Protein 4EUK (pdb70)

Nearest PDB structures (foldseek):
  4euk-assembly1_A  TM=1.007E+00  e=2.382E-28  Arabidopsis thaliana
  7qzo-assembly1_A  TM=8.968E-01  e=4.786E-10  Pseudomonas aeruginosa
  4jav-assembly1_D  TM=8.942E-01  e=1.569E-09  Thermotoga maritima MSB8
  3gt7-assembly1_A  TM=8.640E-01  e=5.493E-09  Syntrophus aciditrophicus SB
  1ys6-assembly1_B  TM=8.798E-01  e=1.578E-08  Mycobacterium tuberculosis

Secondary structure (DSSP, 8-state):
-PPPEEEE-S-HHHHHHHHHHHHHTT---EEESSHHHHHHHHHHS--SEEEEESS-SSS-HHHHHHHHHHHHHHSS-HHHHHTT------PPPEEEEE-SSGGG-HHHHHHTT-SEEEESSP-HHHHHHHHHHH--/--HHHHHHHHHHHHHHHHHTTSS-HHHHHHHHH-STTSTTHHHHHHHHHHHHHHHHHHHHHHHHHSSS--HHHHHHHHHHHHHHHHHHT-HHHHHHHHHHHHHHHTT-HHHHHHHHHHHHHHHHHHHHHHHHHHHHHHHHHHTT--PPP---

Solvent-accessible surface area: 14618 Å² total; per-residue (Å²): 156,89,42,77,3,0,1,0,4,41,7,105,0,15,15,46,5,6,98,17,0,0,136,87,44,64,37,97,24,76,60,2,42,21,0,38,79,0,1,80,21,17,63,92,49,98,20,65,0,0,0,0,3,2,44,18,82,122,16,39,0,22,123,0,0,89,17,0,32,38,66,59,147,86,60,60,18,84,44,0,97,158,66,66,11,131,48,139,159,97,146,16,30,0,0,0,4,8,17,134,40,184,66,8,45,28,123,73,0,107,80,22,17,5,39,28,80,8,49,42,29,16,23,12,89,65,0,98,88,12,14,114,127,67,24,219,211,80,67,90,94,68,32,101,68,8,83,92,46,21,90,36,1,55,158,92,15,4,2,30,79,9,0,57,28,0,24,48,4,52,59,104,97,44,104,76,1,5,31,91,0,0,81,48,0,17,129,20,0,50,122,0,3,98,44,0,26,118,22,5,111,100,179,117,30,88,19,83,42,0,39,72,37,0,45,38,0,24,21,0,0,17,8,0,0,0,59,86,2,58,72,6,0,72,72,0,55,49,62,6,143,111,112,53,54,86,10,0,83,123,9,12,112,83,0,66,105,27,0,117,41,2,44,78,72,0,73,41,2,30,139,52,24,114,86,4,79,96,68,72,22,128,53,66,82,50,105,100

B-factor: mean 40.89, std 16.77, range [17.42, 123.02]

CATH classification: 3.40.50.2300

Radius of gyration: 20.82 Å; Cα contacts (8 Å, |Δi|>4): 414; chains: 2; bounding box: 56×57×34 Å

GO terms:
  GO:0004673 protein histidine kinase activity (F, IDA)
  GO:0005737 cytoplasm (C, IDA)
  GO:0005886 plasma membrane (C, IDA)
  GO:0009788 negative regulation of abscisic acid-activated signaling pathway (P, IMP)
  GO:0010105 negative regulation of ethylene-activated signaling pathway (P, IMP)
  GO:0048364 root development (P, IMP)
  GO:0071732 cellular response to nitric oxide (P, IMP)
  GO:0090333 regulation of stomatal closure (P, IMP)
  GO:0070301 cellular response to hydrogen peroxide (P, IMP)
  GO:0071219 cellular response to molecule of bacterial origin (P, IMP)
  GO:0009736 cytokinin-activated signaling pathway (P, 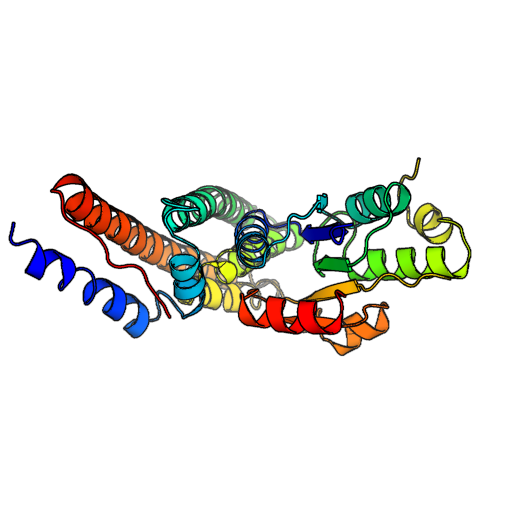TAS)
  GO:0000325 plant-type vacuole (C, HDA)

InterPro domains:
  IPR001789 Signal transduction response regulator, receiver domain [PF00072] (780-847)
  IPR001789 Signal transduction response regulator, receiver domain [PS50110] (779-921)
  IPR001789 Signal transduction response regulator, receiver domain [SM00448] (778-917)
  IPR003594 Histidine kinase/HSP90-like ATPase domain [PF02518] (477-612)
  IPR003594 Histidine kinase/HSP90-like ATPase domain [SM00387] (477-614)
  IPR003661 Signal transduction histidine kinase, dimerisation/phosphoacceptor domain [PF00512] (368-431)
  IPR003661 Signal transduction histidine kinase, dimerisation/phosphoacceptor domain [SM00388] (366-431)
  IPR003661 Signal transduction histidine kinase, dimerisation/phosphoacceptor domain [cd00082] (368-427)
  IPR004358 Signal transduction histidine kinase-related protein, C-terminal [PR00344] (539-553)
  IPR004358 Signal transduction histidine kinase-related protein, C-terminal [PR00344] (574-592)
  IPR004358 Signal transduction histidine kinase-related protein, C-terminal [PR00344] (598-611)
  IPR005467 Histidine kinase domain [PS50109] (373-614)
  IPR011006 CheY-like superfamily [SSF52172] (776-921)
  IPR035965 PAS domain superfamily [SSF55785] (209-320)
  IPR036097 Signal transduction histidine kinase, dimerisation/phosphoacceptor domain superfamily [SSF47384] (361-431)
  IPR036890 Histidine kinase/HSP90-like ATPase superfamily [G3DSA:3.30.565.10] (432-617)
  IPR036890 Histidine kinase/HSP90-like ATPase superfamily [SSF55874] (420-612)

Structure (mmCIF, N/CA/C/O backbone):
data_4EUK
#
_entry.id   4EUK
#
_cell.length_a   106.800
_cell.length_b   106.800
_cell.length_c   106.800
_cell.angle_alpha   90.00
_cell.angle_beta   90.00
_cell.angle_gamma   90.00
#
_symmetry.space_group_name_H-M   'P 21 3'
#
loop_
_entity.id
_entity.type
_entity.pdbx_description
1 polymer 'Histidine kinase 5'
2 polymer 'Histidine-containing phosphotransfer protein 1'
3 non-polymer 'MAGNESIUM ION'
4 non-polymer 1,2-ETHANEDIOL
5 water water
#
loop_
_atom_site.group_PDB
_atom_site.id
_atom_site.type_symbol
_atom_site.label_atom_id
_atom_site.label_alt_id
_atom_site.label_comp_id
_atom_site.label_asym_id
_atom_site.label_entity_id
_atom_site.label_seq_id
_atom_site.pdbx_PDB_ins_code
_atom_site.Cartn_x
_atom_site.Cartn_y
_atom_site.Cartn_z
_atom_site.occupancy
_atom_site.B_iso_or_equiv
_atom_site.auth_seq_id
_atom_site.auth_comp_id
_atom_site.auth_asym_id
_atom_site.auth_atom_id
_atom_site.pdbx_PDB_model_num
ATOM 1 N N . SER A 1 7 ? -7.976 15.718 39.320 1.00 77.13 776 SER A N 1
ATOM 2 C CA . SER A 1 7 ? -6.536 16.029 39.533 1.00 73.29 776 SER A CA 1
ATOM 3 C C . SER A 1 7 ? -6.153 17.261 38.714 1.00 68.77 776 SER A C 1
ATOM 4 O O . SER A 1 7 ? -5.666 17.147 37.580 1.00 69.40 776 SER A O 1
ATOM 6 N N . LYS A 1 8 ? -6.389 18.440 39.291 1.00 65.19 777 LYS A N 1
ATOM 7 C CA . LYS A 1 8 ? -6.005 19.698 38.654 1.00 59.14 777 LYS A CA 1
ATOM 8 C C . LYS A 1 8 ? -4.467 19.798 38.594 1.00 54.21 777 LYS A C 1
ATOM 9 O O . LYS A 1 8 ? -3.783 19.437 39.551 1.00 50.82 777 LYS A O 1
ATOM 11 N N . PRO A 1 9 ? -3.912 20.261 37.461 1.00 50.01 778 PRO A N 1
ATOM 12 C CA . PRO A 1 9 ? -2.444 20.395 37.401 1.00 46.80 778 PRO A CA 1
ATOM 13 C C . PRO A 1 9 ? -1.887 21.323 38.507 1.00 44.18 778 PRO A C 1
ATOM 14 O O . PRO A 1 9 ? -2.513 22.351 38.814 1.00 39.98 778 PRO A O 1
ATOM 18 N N . LYS A 1 10 ? -0.760 20.938 39.113 1.00 39.12 779 LYS A N 1
ATOM 19 C CA . LYS A 1 10 ? -0.086 21.756 40.137 1.00 37.47 779 LYS A CA 1
ATOM 20 C C . LYS A 1 10 ? 1.016 22.566 39.464 1.00 35.36 779 LYS A C 1
ATOM 21 O O . LYS A 1 10 ? 1.899 21.988 38.807 1.00 30.95 779 LYS A O 1
ATOM 25 N N . ILE A 1 11 ? 0.967 23.885 39.627 1.00 31.41 780 ILE A N 1
ATOM 26 C CA . ILE A 1 11 ? 1.923 24.776 38.988 1.00 29.28 780 ILE A CA 1
ATOM 27 C C . ILE A 1 11 ? 2.697 25.617 40.018 1.00 28.79 780 ILE A C 1
ATOM 28 O O . ILE A 1 11 ? 2.109 26.097 40.994 1.00 31.45 780 ILE A O 1
ATOM 33 N N . LEU A 1 12 ? 4.009 25.785 39.796 1.00 24.07 781 LEU A N 1
ATOM 34 C CA . LEU A 1 12 ? 4.866 26.605 40.643 1.00 24.71 781 LEU A CA 1
ATOM 35 C C . LEU A 1 12 ? 5.352 27.790 39.858 1.00 24.53 781 LEU A C 1
ATOM 36 O O . LEU A 1 12 ? 5.942 27.617 38.795 1.00 23.22 781 LEU A O 1
ATOM 41 N N . LEU A 1 13 ? 5.114 28.986 40.385 1.00 27.34 782 LEU A N 1
ATOM 42 C CA . LEU A 1 13 ? 5.666 30.227 39.845 1.00 24.72 782 LEU A CA 1
ATOM 43 C C . LEU A 1 13 ? 6.826 30.678 40.720 1.00 26.19 782 LEU A C 1
ATOM 44 O O . LEU A 1 13 ? 6.665 30.831 41.932 1.00 30.19 782 LEU A O 1
ATOM 49 N N . VAL A 1 14 ? 7.984 30.881 40.103 1.00 25.14 783 VAL A N 1
ATOM 50 C CA . VAL A 1 14 ? 9.176 31.349 40.801 1.00 23.66 783 VAL A CA 1
ATOM 51 C C . VAL A 1 14 ? 9.531 32.712 40.220 1.00 24.62 783 VAL A C 1
ATOM 52 O O . VAL A 1 14 ? 9.897 32.841 39.036 1.00 24.53 783 VAL A O 1
ATOM 56 N N . GLU A 1 15 ? 9.401 33.735 41.049 1.00 24.99 784 GLU A N 1
ATOM 57 C CA . GLU A 1 15 ? 9.560 35.114 40.604 1.00 26.64 784 GLU A CA 1
ATOM 58 C C . GLU A 1 15 ? 9.790 35.993 41.831 1.00 27.47 784 GLU A C 1
ATOM 59 O O . GLU A 1 15 ? 9.169 35.803 42.875 1.00 27.69 784 GLU A O 1
ATOM 65 N N . ASP A 1 16 ? 10.716 36.937 41.705 1.00 26.83 785 ASP A N 1
ATOM 66 C CA . ASP A 1 16 ? 11.081 37.800 42.797 1.00 31.71 785 ASP A CA 1
ATOM 67 C C . ASP A 1 16 ? 10.350 39.124 42.762 1.00 32.30 785 ASP A C 1
ATOM 68 O O . ASP A 1 16 ? 10.322 39.831 43.763 1.00 35.04 785 ASP A O 1
ATOM 73 N N . ASN A 1 17 ? 9.782 39.496 41.621 1.00 26.68 786 ASN A N 1
ATOM 74 C CA . ASN A 1 17 ? 9.152 40.814 41.505 1.00 31.44 786 ASN A CA 1
ATOM 75 C C . ASN A 1 17 ? 7.658 40.711 41.822 1.00 26.76 786 ASN A C 1
ATOM 76 O O . ASN A 1 17 ? 6.922 40.021 41.133 1.00 26.30 786 ASN A O 1
ATOM 81 N N . LYS A 1 18 ? 7.208 41.435 42.843 1.00 30.38 787 LYS A N 1
ATOM 82 C CA . LYS A 1 18 ? 5.807 41.345 43.305 1.00 31.12 787 LYS A CA 1
ATOM 83 C C . LYS A 1 18 ? 4.762 41.829 42.301 1.00 28.22 787 LYS A C 1
ATOM 84 O O . LYS A 1 18 ? 3.646 41.318 42.274 1.00 26.67 787 LYS A O 1
ATOM 90 N N . ILE A 1 19 ? 5.103 42.838 41.502 1.00 29.45 788 ILE A N 1
ATOM 91 C CA . ILE A 1 19 ? 4.228 43.288 40.432 1.00 27.00 788 ILE A CA 1
ATOM 92 C C . ILE A 1 19 ? 4.082 42.176 39.401 1.00 32.17 788 ILE A C 1
ATOM 93 O O . ILE A 1 19 ? 2.958 41.838 38.997 1.00 29.07 788 ILE A O 1
ATOM 98 N N . ASN A 1 20 ? 5.210 41.574 38.999 1.00 27.89 789 ASN A N 1
ATOM 99 C CA . ASN A 1 20 ? 5.159 40.468 38.052 1.00 28.23 789 ASN A CA 1
ATOM 100 C C . ASN A 1 20 ? 4.293 39.316 38.592 1.00 23.96 789 ASN A C 1
ATOM 101 O O . ASN A 1 20 ? 3.547 38.704 37.855 1.00 25.11 789 ASN A O 1
ATOM 106 N N . ILE A 1 21 ? 4.393 39.030 39.884 1.00 24.58 790 ILE A N 1
ATOM 107 C CA . ILE A 1 21 ? 3.590 37.952 40.485 1.00 23.28 790 ILE A CA 1
ATOM 108 C C . ILE A 1 21 ? 2.088 38.254 40.387 1.00 28.57 790 ILE A C 1
ATOM 109 O O . ILE A 1 21 ? 1.301 37.395 39.996 1.00 28.72 790 ILE A O 1
ATOM 114 N N . MET A 1 22 ? 1.687 39.474 40.741 1.00 29.78 791 MET A N 1
ATOM 115 C CA A MET A 1 22 ? 0.258 39.824 40.748 0.50 29.85 791 MET A CA 1
ATOM 116 C CA B MET A 1 22 ? 0.272 39.846 40.750 0.50 29.72 791 MET A CA 1
ATOM 117 C C . MET A 1 22 ? -0.320 39.690 39.345 1.00 28.21 791 MET A C 1
ATOM 118 O O . MET A 1 22 ? -1.404 39.122 39.158 1.00 27.32 791 MET A O 1
ATOM 127 N N . VAL A 1 23 ? 0.419 40.164 38.346 1.00 28.05 792 VAL A N 1
ATOM 128 C CA . VAL A 1 23 ? -0.046 40.079 36.965 1.00 27.03 792 VAL A CA 1
ATOM 129 C C . VAL A 1 23 ? -0.147 38.607 36.489 1.00 28.13 792 VAL A C 1
ATOM 130 O O . VAL A 1 23 ? -1.193 38.203 35.967 1.00 27.63 792 VAL A O 1
ATOM 134 N N . ALA A 1 24 ? 0.904 37.808 36.716 1.00 27.14 793 ALA A N 1
ATOM 135 C CA . ALA A 1 24 ? 0.914 36.388 36.296 1.00 27.83 793 ALA A CA 1
ATOM 136 C C . ALA A 1 24 ? -0.167 35.572 37.003 1.00 28.73 793 ALA A C 1
ATOM 137 O O . ALA A 1 24 ? -0.845 34.740 36.386 1.00 29.52 793 ALA A O 1
ATOM 139 N N . LYS A 1 25 ? -0.365 35.830 38.289 1.00 31.14 794 LYS A N 1
ATOM 140 C CA . LYS A 1 25 ? -1.448 35.186 39.051 1.00 31.88 794 LYS A CA 1
ATOM 141 C C . LYS A 1 25 ? -2.835 35.389 38.463 1.00 33.94 794 LYS A C 1
ATOM 142 O O . LYS A 1 25 ? -3.619 34.441 38.372 1.00 32.08 794 LYS A O 1
ATOM 148 N N . SER A 1 26 ? -3.163 36.641 38.132 1.00 30.15 795 SER A N 1
ATOM 149 C CA A SER A 1 26 ? -4.453 36.951 37.526 0.50 31.11 795 SER A CA 1
ATOM 150 C CA B SER A 1 26 ? -4.439 36.987 37.514 0.50 30.31 795 SER A CA 1
ATOM 151 C C . SER A 1 26 ? -4.581 36.366 36.124 1.00 27.94 795 SER A C 1
ATOM 152 O O . SER A 1 26 ? -5.642 35.907 35.742 1.00 28.85 795 SER A O 1
ATOM 157 N N . MET A 1 27 ? -3.502 36.350 35.353 1.00 27.55 796 MET A N 1
ATOM 158 C CA . MET A 1 27 ? -3.585 35.758 34.033 1.00 27.64 796 MET A CA 1
ATOM 159 C C . MET A 1 27 ? -3.857 34.257 34.152 1.00 30.68 796 MET A C 1
ATOM 160 O O . MET A 1 27 ? -4.695 33.695 33.426 1.00 28.47 796 MET A O 1
ATOM 165 N N . MET A 1 28 ? -3.134 33.603 35.057 1.00 30.57 797 MET A N 1
ATOM 166 C CA . MET A 1 28 ? -3.273 32.162 35.223 1.00 30.73 797 MET A CA 1
ATOM 167 C C . MET A 1 28 ? -4.650 31.827 35.758 1.00 33.14 797 MET A C 1
ATOM 168 O O . MET A 1 28 ? -5.222 30.805 35.388 1.00 33.87 797 MET A O 1
ATOM 173 N N . LYS A 1 29 ? -5.191 32.692 36.617 1.00 33.75 798 LYS A N 1
ATOM 174 C CA . LYS A 1 29 ? -6.545 32.495 37.126 1.00 37.81 798 LYS A CA 1
ATOM 175 C C . LYS A 1 29 ? -7.558 32.562 36.004 1.00 39.03 798 LYS A C 1
ATOM 176 O O . LYS A 1 29 ? -8.468 31.747 35.942 1.00 35.11 798 LYS A O 1
ATOM 182 N N . GLN A 1 30 ? -7.397 33.513 35.097 1.00 36.17 799 GLN A N 1
ATOM 183 C CA . GLN A 1 30 ? -8.346 33.624 33.990 1.00 40.10 799 GLN A CA 1
ATOM 184 C C . GLN A 1 30 ? -8.257 32.399 33.084 1.00 39.40 799 GLN A C 1
ATOM 185 O O . GLN A 1 30 ? -9.237 32.006 32.463 1.00 38.14 799 GLN A O 1
ATOM 191 N N . LEU A 1 31 ? -7.081 31.783 33.027 1.00 38.43 800 LEU A N 1
ATOM 192 C CA . LEU A 1 31 ? -6.880 30.539 32.290 1.00 37.49 800 LEU A CA 1
ATOM 193 C C . LEU A 1 31 ? -7.316 29.295 33.084 1.00 39.49 800 LEU A C 1
ATOM 194 O O . LEU A 1 31 ? -7.253 28.195 32.567 1.00 41.85 800 LEU A O 1
ATOM 199 N N . GLY A 1 32 ? -7.745 29.460 34.331 1.00 38.93 801 GLY A N 1
ATOM 200 C CA . GLY A 1 32 ? -8.345 28.370 35.093 1.00 41.10 801 GLY A CA 1
ATOM 201 C C . GLY A 1 32 ? -7.392 27.682 36.055 1.00 40.79 801 GLY A C 1
ATOM 202 O O . GLY A 1 32 ? -7.659 26.566 36.507 1.00 39.63 801 GLY A O 1
ATOM 203 N N . HIS A 1 33 ? -6.296 28.351 36.407 1.00 36.74 802 HIS A N 1
ATOM 204 C CA . HIS A 1 33 ? -5.278 27.742 37.253 1.00 36.83 802 HIS A CA 1
ATOM 205 C C . HIS A 1 33 ? -4.866 28.611 38.439 1.00 36.66 802 HIS A C 1
ATOM 206 O O . HIS A 1 33 ? -4.805 29.835 38.332 1.00 38.51 802 HIS A O 1
ATOM 213 N N . THR A 1 34 ? -4.582 27.952 39.557 1.00 36.90 803 THR A N 1
ATOM 214 C CA A THR A 1 34 ? -3.926 28.589 40.691 0.50 37.90 803 THR A CA 1
ATOM 215 C CA B THR A 1 34 ? -3.934 28.574 40.701 0.50 38.64 803 THR A CA 1
ATOM 216 C C . THR A 1 34 ? -2.477 28.104 40.706 1.00 38.52 803 THR A C 1
ATOM 217 O O . THR A 1 34 ? -2.142 27.115 40.058 1.00 36.83 803 THR A O 1
ATOM 224 N N . MET A 1 35 ? -1.613 28.821 41.410 1.00 34.10 804 MET A N 1
ATOM 225 C CA . MET A 1 35 ? -0.214 28.462 41.480 1.00 33.90 804 MET A CA 1
ATOM 226 C C . MET A 1 35 ? 0.312 28.623 42.886 1.00 34.16 804 MET A C 1
ATOM 227 O O . MET A 1 35 ? -0.143 29.495 43.607 1.00 33.38 804 MET A O 1
ATOM 232 N N . ASP A 1 36 ? 1.283 27.797 43.258 1.00 31.85 805 ASP A N 1
ATOM 233 C CA . ASP A 1 36 ? 2.138 28.082 44.415 1.00 34.64 805 ASP A CA 1
ATOM 234 C C . ASP A 1 36 ? 3.208 29.109 43.991 1.00 32.69 805 ASP A C 1
ATOM 235 O O . ASP A 1 36 ? 3.611 29.159 42.810 1.00 29.54 805 ASP A O 1
ATOM 240 N N . ILE A 1 37 ? 3.678 29.898 44.952 1.00 31.85 806 ILE A N 1
ATOM 241 C CA . ILE A 1 37 ? 4.624 30.979 44.681 1.00 33.50 806 ILE A CA 1
ATOM 242 C C . ILE A 1 37 ? 5.907 30.767 45.462 1.00 31.50 806 ILE A C 1
ATOM 243 O O . ILE A 1 37 ? 5.859 30.539 46.662 1.00 29.87 806 ILE A O 1
ATOM 248 N N . ALA A 1 38 ? 7.044 30.855 44.774 1.00 28.46 807 ALA A N 1
ATOM 249 C CA . ALA A 1 38 ? 8.373 30.906 45.396 1.00 28.80 807 ALA A CA 1
ATOM 250 C C . ALA A 1 38 ? 9.048 32.189 44.918 1.00 27.45 807 ALA A C 1
ATOM 251 O O . ALA A 1 38 ? 8.832 32.584 43.789 1.00 28.27 807 ALA A O 1
ATOM 253 N N . ASN A 1 39 ? 9.850 32.842 45.757 1.00 30.43 808 ASN A N 1
ATOM 254 C CA . ASN A 1 39 ? 10.447 34.145 45.404 1.00 31.74 808 ASN A CA 1
ATOM 255 C C . ASN A 1 39 ? 11.947 34.112 45.031 1.00 32.13 808 ASN A C 1
ATOM 256 O O . ASN A 1 39 ? 12.533 35.141 44.694 1.00 31.77 808 ASN A O 1
ATOM 261 N N . ASN A 1 40 ? 12.560 32.942 45.096 1.00 30.42 809 ASN A N 1
ATOM 262 C CA . ASN A 1 40 ? 13.955 32.741 44.658 1.00 29.97 809 ASN A CA 1
ATOM 263 C C . ASN A 1 40 ? 14.227 31.250 44.430 1.00 29.64 809 ASN A C 1
ATOM 264 O O . ASN A 1 40 ? 13.355 30.431 44.677 1.00 27.55 809 ASN A O 1
ATOM 269 N N . GLY A 1 41 ? 15.414 30.907 43.946 1.00 28.61 810 GLY A N 1
ATOM 270 C CA . GLY A 1 41 ? 15.724 29.502 43.616 1.00 27.11 810 GLY A CA 1
ATOM 271 C C . GLY A 1 41 ? 15.709 28.555 44.805 1.00 30.64 810 GLY A C 1
ATOM 272 O O . GLY A 1 41 ? 15.392 27.372 44.658 1.00 28.69 810 GLY A O 1
ATOM 273 N N . VAL A 1 42 ? 16.081 29.055 45.983 1.00 30.72 811 VAL A N 1
ATOM 274 C CA . VAL A 1 42 ? 16.117 28.216 47.192 1.00 32.92 811 VAL A CA 1
ATOM 275 C C . VAL A 1 42 ? 14.693 27.840 47.580 1.00 36.07 811 VAL A C 1
ATOM 276 O O . VAL A 1 42 ? 14.400 26.672 47.884 1.00 35.42 811 VAL A O 1
ATOM 280 N N . GLU A 1 43 ? 13.803 28.824 47.542 1.00 34.73 812 GLU A N 1
ATOM 281 C CA . GLU A 1 43 ? 12.394 28.562 47.792 1.00 35.20 812 GLU A CA 1
ATOM 282 C C . GLU A 1 43 ? 11.812 27.615 46.740 1.00 33.91 812 GLU A C 1
ATOM 283 O O . GLU A 1 43 ? 10.988 26.769 47.078 1.00 30.68 812 GLU A O 1
ATOM 289 N N . ALA A 1 44 ? 12.233 27.740 45.478 1.00 27.76 813 ALA A N 1
ATOM 290 C CA . ALA A 1 44 ? 11.785 26.800 44.449 1.00 29.08 813 ALA A CA 1
ATOM 291 C C . ALA A 1 44 ? 12.183 25.356 44.778 1.00 29.87 813 ALA A C 1
ATOM 292 O O . ALA A 1 44 ? 11.354 24.454 44.687 1.00 29.46 813 ALA A O 1
ATOM 294 N N . ILE A 1 45 ? 13.449 25.154 45.155 1.00 28.10 814 ILE A N 1
ATOM 295 C CA . ILE A 1 45 ? 13.958 23.836 45.503 1.00 31.11 814 ILE A CA 1
ATOM 296 C C . ILE A 1 45 ? 13.226 23.286 46.725 1.00 33.93 814 ILE A C 1
ATOM 297 O O . ILE A 1 45 ? 12.856 22.121 46.743 1.00 35.24 814 ILE A O 1
ATOM 302 N N . THR A 1 46 ? 12.995 24.126 47.731 1.00 35.47 815 THR A N 1
ATOM 303 C CA . THR A 1 46 ? 12.203 23.718 48.895 1.00 38.94 815 THR A CA 1
ATOM 304 C C . THR A 1 46 ? 10.804 23.252 48.478 1.00 39.42 815 THR A C 1
ATOM 305 O O . THR A 1 46 ? 10.330 22.241 48.970 1.00 37.76 815 THR A O 1
ATOM 309 N N . ALA A 1 47 ? 10.151 23.979 47.569 1.00 34.89 816 ALA A N 1
ATOM 310 C CA . ALA A 1 47 ? 8.801 23.611 47.128 1.00 37.36 816 ALA A CA 1
ATOM 311 C C . ALA A 1 47 ? 8.811 22.307 46.346 1.00 34.87 816 ALA A C 1
ATOM 312 O O . ALA A 1 47 ? 7.979 21.428 46.576 1.00 37.70 816 ALA A O 1
ATOM 314 N N . ILE A 1 48 ? 9.777 22.187 45.442 1.00 34.49 817 ILE A N 1
ATOM 315 C CA . ILE A 1 48 ? 9.928 21.010 44.589 1.00 32.27 817 ILE A CA 1
ATOM 316 C C . ILE A 1 48 ? 10.273 19.771 45.381 1.00 36.60 817 ILE A C 1
ATOM 317 O O . ILE A 1 48 ? 9.795 18.690 45.046 1.00 38.84 817 ILE A O 1
ATOM 322 N N . ASN A 1 49 ? 11.077 19.923 46.434 1.00 36.71 818 ASN A N 1
ATOM 323 C CA . ASN A 1 49 ? 11.433 18.801 47.298 1.00 40.92 818 ASN A CA 1
ATOM 324 C C . ASN A 1 49 ? 10.213 18.254 48.041 1.00 42.84 818 ASN A C 1
ATOM 325 O O . ASN A 1 49 ? 10.188 17.078 48.353 1.00 48.14 818 ASN A O 1
ATOM 330 N N . SER A 1 50 ? 9.205 19.084 48.290 1.00 45.04 819 SER A N 1
ATOM 331 C CA . SER A 1 50 ? 8.051 18.700 49.124 1.00 49.57 819 SER A CA 1
ATOM 332 C C . SER A 1 50 ? 6.709 18.496 48.393 1.00 49.36 819 SER A C 1
ATOM 333 O O . SER A 1 50 ? 5.738 18.063 49.006 1.00 49.76 819 SER A O 1
ATOM 336 N N . SER A 1 51 ? 6.648 18.807 47.104 1.00 45.81 820 SER A N 1
ATOM 337 C CA . SER A 1 51 ? 5.437 18.615 46.294 1.00 49.09 820 SER A CA 1
ATOM 338 C C . SER A 1 51 ? 5.819 18.138 44.900 1.00 45.90 820 SER A C 1
ATOM 339 O O . SER A 1 51 ? 6.929 18.412 44.438 1.00 46.18 820 SER A O 1
ATOM 342 N N . SER A 1 52 ? 4.890 17.465 44.218 1.00 45.07 821 SER A N 1
ATOM 343 C CA . SER A 1 52 ? 5.118 17.038 42.839 1.00 43.45 821 SER A CA 1
ATOM 344 C C . SER A 1 52 ? 4.370 17.985 41.912 1.00 41.34 821 SER A C 1
ATOM 345 O O . SER A 1 52 ? 3.149 17.957 41.848 1.00 43.04 821 SER A O 1
ATOM 348 N N . TYR A 1 53 ? 5.115 18.848 41.229 1.00 35.54 822 TYR A N 1
ATOM 349 C CA . TYR A 1 53 ? 4.528 19.812 40.275 1.00 32.82 822 TYR A CA 1
ATOM 350 C C . TYR A 1 53 ? 4.419 19.242 38.867 1.00 31.36 822 TYR A C 1
ATOM 351 O O . TYR A 1 53 ? 5.148 18.339 38.497 1.00 32.50 822 TYR A O 1
ATOM 360 N N . ASP A 1 54 ? 3.472 19.764 38.101 1.00 32.85 823 ASP A N 1
ATOM 361 C CA . ASP A 1 54 ? 3.302 19.425 36.683 1.00 32.66 823 ASP A CA 1
ATOM 362 C C . ASP A 1 54 ? 4.005 20.443 35.776 1.00 30.64 823 ASP A C 1
ATOM 363 O O . ASP A 1 54 ? 4.294 20.152 34.621 1.00 28.31 823 ASP A O 1
ATOM 368 N N . LEU A 1 55 ? 4.267 21.634 36.305 1.00 27.03 824 LEU A N 1
ATOM 369 C CA . LEU A 1 55 ? 4.913 22.695 35.537 1.00 25.74 824 LEU A CA 1
ATOM 370 C C . LEU A 1 55 ? 5.519 23.738 36.473 1.00 23.50 824 LEU A C 1
ATOM 371 O O . LEU A 1 55 ? 4.933 24.057 37.494 1.00 25.06 824 LEU A O 1
ATOM 376 N N . VAL A 1 56 ? 6.672 24.278 36.100 1.00 22.90 825 VAL A N 1
ATOM 377 C CA . VAL A 1 56 ? 7.331 25.331 36.868 1.00 22.63 825 VAL A CA 1
ATOM 378 C C . VAL A 1 56 ? 7.606 26.450 35.892 1.00 21.57 825 VAL A C 1
ATOM 379 O O . VAL A 1 56 ? 8.141 26.210 34.803 1.00 22.81 825 VAL A O 1
ATOM 383 N N . LEU A 1 57 ? 7.220 27.659 36.278 1.00 22.79 826 LEU A N 1
ATOM 384 C CA . LEU A 1 57 ? 7.524 28.892 35.535 1.00 20.87 826 LEU A CA 1
ATOM 385 C C . LEU A 1 57 ? 8.647 29.574 36.319 1.00 21.75 826 LEU A C 1
ATOM 386 O O . LEU A 1 57 ? 8.456 29.970 37.469 1.00 21.93 826 LEU A O 1
ATOM 391 N N . MET A 1 58 ? 9.835 29.656 35.727 1.00 21.06 827 MET A N 1
ATOM 392 C CA . MET A 1 58 ? 11.043 30.009 36.481 1.00 20.44 827 MET A CA 1
ATOM 393 C C . MET A 1 58 ? 11.654 31.301 35.987 1.00 21.88 827 MET A C 1
ATOM 394 O O . MET A 1 58 ? 12.225 31.362 34.901 1.00 21.36 827 MET A O 1
ATOM 399 N N . ASP A 1 59 ? 11.588 32.335 36.809 1.00 21.15 828 ASP A N 1
ATOM 400 C CA . ASP A 1 59 ? 12.251 33.589 36.490 1.00 21.54 828 ASP A CA 1
ATOM 401 C C . ASP A 1 59 ? 13.747 33.307 36.412 1.00 24.59 828 ASP A C 1
ATOM 402 O O . ASP A 1 59 ? 14.276 32.476 37.159 1.00 25.04 828 ASP A O 1
ATOM 407 N N . VAL A 1 60 ? 14.431 33.986 35.501 1.00 25.37 829 VAL A N 1
ATOM 408 C CA . VAL A 1 60 ? 15.872 33.806 35.352 1.00 29.76 829 VAL A CA 1
ATOM 409 C C . VAL A 1 60 ? 16.668 34.582 36.402 1.00 30.57 829 VAL A C 1
ATOM 410 O O . VAL A 1 60 ? 17.460 33.989 37.126 1.00 32.84 829 VAL A O 1
ATOM 414 N N . CYS A 1 61 ? 16.426 35.877 36.525 1.00 34.31 830 CYS A N 1
ATOM 415 C CA A CYS A 1 61 ? 17.213 36.720 37.429 0.50 33.65 830 CYS A CA 1
ATOM 416 C CA B CYS A 1 61 ? 17.198 36.727 37.411 0.50 34.77 830 CYS A CA 1
ATOM 417 C C . CYS A 1 61 ? 16.488 36.939 38.752 1.00 34.58 830 CYS A C 1
ATOM 418 O O . CYS A 1 61 ? 15.428 37.553 38.805 1.00 35.10 830 CYS A O 1
ATOM 423 N N . MET A 1 62 ? 17.084 36.421 39.827 1.00 32.72 831 MET A N 1
ATOM 424 C CA . MET A 1 62 ? 16.543 36.503 41.184 1.00 33.91 831 MET A CA 1
ATOM 425 C C . MET A 1 62 ? 17.710 36.558 42.155 1.00 36.57 831 MET A C 1
ATOM 426 O O . MET A 1 62 ? 18.771 35.970 41.869 1.00 37.55 831 MET A O 1
ATOM 431 N N . PRO A 1 63 ? 17.513 37.204 43.316 1.00 38.35 832 PRO A N 1
ATOM 432 C CA . PRO A 1 63 ? 18.505 37.147 44.392 1.00 41.45 832 PRO A CA 1
ATOM 433 C C . PRO A 1 63 ? 18.565 35.801 45.107 1.00 40.39 832 PRO A C 1
ATOM 434 O O . PRO A 1 63 ? 17.660 34.964 44.978 1.00 36.51 832 PRO A O 1
ATOM 438 N N . VAL A 1 64 ? 19.658 35.618 45.838 1.00 38.63 833 VAL A N 1
ATOM 439 C CA . VAL A 1 64 ? 19.939 34.438 46.654 1.00 40.07 833 VAL A CA 1
ATOM 440 C C . VAL A 1 64 ? 20.355 33.262 45.778 1.00 37.31 833 VAL A C 1
ATOM 441 O O . VAL A 1 64 ? 21.460 32.751 45.928 1.00 36.45 833 VAL A O 1
ATOM 445 N N . LEU A 1 65 ? 19.472 32.835 44.886 1.00 32.92 834 LEU A N 1
ATOM 446 C CA . LEU A 1 65 ? 19.792 31.812 43.896 1.00 32.90 834 LEU A CA 1
ATOM 447 C C . LEU A 1 65 ? 18.970 32.069 42.651 1.00 29.13 834 LEU A C 1
ATOM 448 O O . LEU A 1 65 ? 17.752 32.117 42.721 1.00 28.77 834 LEU A O 1
ATOM 453 N N . ASP A 1 66 ? 19.636 32.221 41.511 1.00 30.82 835 ASP A N 1
ATOM 454 C CA . ASP A 1 66 ? 18.944 32.571 40.283 1.00 29.16 835 ASP A CA 1
ATOM 455 C C . ASP A 1 66 ? 18.307 31.339 39.628 1.00 26.18 835 ASP A C 1
ATOM 456 O O . ASP A 1 66 ? 18.536 30.223 40.040 1.00 26.15 835 ASP A O 1
ATOM 461 N N . GLY A 1 67 ? 17.493 31.562 38.605 1.00 24.50 836 GLY A N 1
ATOM 462 C CA . GLY A 1 67 ? 16.728 30.468 38.022 1.00 24.00 836 GLY A CA 1
ATOM 463 C C . GLY A 1 67 ? 17.558 29.542 37.169 1.00 25.25 836 GLY A C 1
ATOM 464 O O . GLY A 1 67 ? 17.170 28.386 36.966 1.00 24.78 836 GLY A O 1
ATOM 465 N N . LEU A 1 68 ? 18.685 30.031 36.652 1.00 25.58 837 LEU A N 1
ATOM 466 C CA . LEU A 1 68 ? 19.545 29.190 35.819 1.00 26.79 837 LEU A CA 1
ATOM 467 C C . LEU A 1 68 ? 20.233 28.144 36.717 1.00 27.77 837 LEU A C 1
ATOM 468 O O . LEU A 1 68 ? 20.163 26.942 36.452 1.00 26.60 837 LEU A O 1
ATOM 473 N N . LYS A 1 69 ? 20.860 28.603 37.797 1.00 26.39 838 LYS A N 1
ATOM 474 C CA . LYS A 1 69 ? 21.473 27.687 38.754 1.00 29.77 838 LYS A CA 1
ATOM 475 C C . LYS A 1 69 ? 20.451 26.768 39.390 1.00 28.56 838 LYS A C 1
ATOM 476 O O . LYS A 1 69 ? 20.719 25.573 39.536 1.00 26.23 838 LYS A O 1
ATOM 482 N N . ALA A 1 70 ? 19.293 27.313 39.799 1.00 24.46 839 ALA A N 1
ATOM 483 C CA . ALA A 1 70 ? 18.245 26.481 40.410 1.00 23.38 839 ALA A CA 1
ATOM 484 C C . ALA A 1 70 ? 17.869 25.331 39.479 1.00 22.95 839 ALA A C 1
ATOM 485 O O . ALA A 1 70 ? 17.756 24.183 39.927 1.00 25.56 839 ALA A O 1
ATOM 487 N N . THR A 1 71 ? 17.677 25.645 38.199 1.00 22.49 840 THR A N 1
ATOM 488 C CA . THR A 1 71 ? 17.320 24.628 37.194 1.00 22.82 840 THR A CA 1
ATOM 489 C C . THR A 1 71 ? 18.410 23.565 37.089 1.00 23.73 840 THR A C 1
ATOM 490 O O . THR A 1 71 ? 18.101 22.374 37.096 1.00 21.95 840 THR A O 1
ATOM 494 N N . ARG A 1 72 ? 19.674 23.975 37.032 1.00 25.79 841 ARG A N 1
ATOM 495 C CA . ARG A 1 72 ? 20.776 22.975 36.993 1.00 29.06 841 ARG A CA 1
ATOM 496 C C . ARG A 1 72 ? 20.714 22.032 38.184 1.00 26.40 841 ARG A C 1
ATOM 497 O O . ARG A 1 72 ? 20.959 20.827 38.058 1.00 24.06 841 ARG A O 1
ATOM 502 N N . LEU A 1 73 ? 20.459 22.602 39.358 1.00 24.95 842 LEU A N 1
ATOM 503 C CA . LEU A 1 73 ? 20.385 21.819 40.589 1.00 24.99 842 LEU A CA 1
ATOM 504 C C . LEU A 1 73 ? 19.207 20.867 40.615 1.00 27.95 842 LEU A C 1
ATOM 505 O O . LEU A 1 73 ? 19.321 19.739 41.114 1.00 24.75 842 LEU A O 1
ATOM 510 N N . ILE A 1 74 ? 18.074 21.303 40.078 1.00 25.31 843 ILE A N 1
ATOM 511 C CA . ILE A 1 74 ? 16.905 20.442 39.948 1.00 26.13 843 ILE A CA 1
ATOM 512 C C . ILE A 1 74 ? 17.198 19.322 38.954 1.00 25.32 843 ILE A C 1
ATOM 513 O O . ILE A 1 74 ? 16.857 18.176 39.219 1.00 26.56 843 ILE A O 1
ATOM 518 N N . ARG A 1 75 ? 17.881 19.622 37.843 1.00 24.50 844 ARG A N 1
ATOM 519 C CA . ARG A 1 75 ? 18.245 18.572 36.881 1.00 24.93 844 ARG A CA 1
ATOM 520 C C . ARG A 1 75 ? 19.204 17.565 37.508 1.00 25.76 844 ARG A C 1
ATOM 521 O O . ARG A 1 75 ? 19.095 16.361 37.259 1.00 28.02 844 ARG A O 1
ATOM 529 N N . SER A 1 76 ? 20.120 18.038 38.344 1.00 25.63 845 SER A N 1
ATOM 530 C CA . SER A 1 76 ? 21.043 17.125 39.036 1.00 30.21 845 SER A CA 1
ATOM 531 C C . SER A 1 76 ? 20.334 16.179 40.001 1.00 30.85 845 SER A C 1
ATOM 532 O O . SER A 1 76 ? 20.657 14.979 40.087 1.00 30.15 845 SER A O 1
ATOM 535 N N . TYR A 1 77 ? 19.368 16.733 40.726 1.00 26.48 846 TYR A N 1
ATOM 536 C CA . TYR A 1 77 ? 18.461 15.961 41.555 1.00 28.50 846 TYR A CA 1
ATOM 537 C C . TYR A 1 77 ? 17.699 14.901 40.763 1.00 31.76 846 TYR A C 1
ATOM 538 O O . TYR A 1 77 ? 17.633 13.724 41.167 1.00 31.75 846 TYR A O 1
ATOM 547 N N . GLU A 1 78 ? 17.174 15.289 39.604 1.00 30.31 847 GLU A N 1
ATOM 548 C CA . GLU A 1 78 ? 16.455 14.344 38.760 1.00 30.79 847 GLU A CA 1
ATOM 549 C C . GLU A 1 78 ? 17.361 13.218 38.241 1.00 33.34 847 GLU A C 1
ATOM 550 O O . GLU A 1 78 ? 16.934 12.069 38.133 1.00 30.89 847 GLU A O 1
ATOM 556 N N . GLU A 1 79 ? 18.604 13.557 37.914 1.00 31.33 848 GLU A N 1
ATOM 557 C CA . GLU A 1 79 ? 19.575 12.573 37.448 1.00 33.57 848 GLU A CA 1
ATOM 558 C C . GLU A 1 79 ? 20.052 11.609 38.545 1.00 34.94 848 GLU A C 1
ATOM 559 O O . GLU A 1 79 ? 20.129 10.396 38.311 1.00 35.86 848 GLU A O 1
ATOM 565 N N . THR A 1 80 ? 20.398 12.143 39.711 1.00 32.93 849 THR A N 1
ATOM 566 C CA . THR A 1 80 ? 21.078 11.364 40.758 1.00 35.60 849 THR A CA 1
ATOM 567 C C . THR A 1 80 ? 20.145 10.876 41.858 1.00 37.65 849 THR A C 1
ATOM 568 O O . THR A 1 80 ? 20.456 9.909 42.530 1.00 36.28 849 THR A O 1
ATOM 572 N N . GLY A 1 81 ? 19.011 11.540 42.057 1.00 35.19 850 GLY A N 1
ATOM 573 C CA . GLY A 1 81 ? 18.108 11.170 43.140 1.00 37.68 850 GLY A CA 1
ATOM 574 C C . GLY A 1 81 ? 18.386 11.874 44.465 1.00 39.51 850 GLY A C 1
ATOM 575 O O . GLY A 1 81 ? 17.699 11.614 45.458 1.00 42.26 850 GLY A O 1
ATOM 576 N N . ASN A 1 82 ? 19.380 12.762 44.501 1.00 36.17 851 ASN A N 1
ATOM 577 C CA . ASN A 1 82 ? 19.653 13.548 45.708 1.00 36.37 851 ASN A CA 1
ATOM 578 C C . ASN A 1 82 ? 19.989 15.008 45.406 1.00 34.36 851 ASN A C 1
ATOM 579 O O . ASN A 1 82 ? 20.239 15.394 44.242 1.00 32.45 851 ASN A O 1
ATOM 584 N N . TRP A 1 83 ? 20.034 15.800 46.472 1.00 32.96 852 TRP A N 1
ATOM 585 C CA . TRP A 1 83 ? 20.318 17.223 46.368 1.00 34.39 852 TRP A CA 1
ATOM 586 C C . TRP A 1 83 ? 21.776 17.575 46.670 1.00 33.52 852 TRP A C 1
ATOM 587 O O . TRP A 1 83 ? 22.082 18.721 47.012 1.00 34.64 852 TRP A O 1
ATOM 598 N N . ASN A 1 84 ? 22.703 16.617 46.530 1.00 32.83 853 ASN A N 1
ATOM 599 C CA . ASN A 1 84 ? 24.101 16.901 46.915 1.00 32.50 853 ASN A CA 1
ATOM 600 C C . ASN A 1 84 ? 24.748 18.052 46.114 1.00 29.61 853 ASN A C 1
ATOM 601 O O . ASN A 1 84 ? 25.555 18.795 46.685 1.00 34.84 853 ASN A O 1
ATOM 606 N N . ALA A 1 85 ? 24.406 18.222 44.831 1.00 29.94 854 ALA A N 1
ATOM 607 C CA . ALA A 1 85 ? 24.937 19.367 44.049 1.00 27.99 854 ALA A CA 1
ATOM 608 C C . ALA A 1 85 ? 24.494 20.685 44.726 1.00 29.35 854 ALA A C 1
ATOM 609 O O . ALA A 1 85 ? 25.298 21.625 44.895 1.00 30.44 854 ALA A O 1
ATOM 611 N N . ALA A 1 86 ? 23.241 20.713 45.163 1.00 31.23 855 ALA A N 1
ATOM 612 C CA . ALA A 1 86 ? 22.662 21.901 45.827 1.00 32.89 855 ALA A CA 1
ATOM 613 C C . ALA A 1 86 ? 23.323 22.152 47.173 1.00 33.21 855 ALA A C 1
ATOM 614 O O . ALA A 1 86 ? 23.616 23.293 47.527 1.00 35.56 855 ALA A O 1
ATOM 616 N N . ILE A 1 87 ? 23.561 21.084 47.925 1.00 33.25 856 ILE A N 1
ATOM 617 C CA . ILE A 1 87 ? 24.208 21.211 49.214 1.00 36.17 856 ILE A CA 1
ATOM 618 C C . ILE A 1 87 ? 25.615 21.800 49.019 1.00 37.57 856 ILE A C 1
ATOM 619 O O . ILE A 1 87 ? 25.961 22.763 49.688 1.00 38.09 856 ILE A O 1
ATOM 624 N N . GLU A 1 88 ? 26.392 21.274 48.072 1.00 36.39 857 GLU A N 1
ATOM 625 C CA . GLU A 1 88 ? 27.738 21.793 47.837 1.00 38.88 857 GLU A CA 1
ATOM 626 C C . GLU A 1 88 ? 27.710 23.248 47.415 1.00 39.76 857 GLU A C 1
ATOM 627 O O . GLU A 1 88 ? 28.631 23.986 47.730 1.00 45.90 857 GLU A O 1
ATOM 633 N N . ALA A 1 89 ? 26.648 23.669 46.731 1.00 38.67 858 ALA A N 1
ATOM 634 C CA . ALA A 1 89 ? 26.522 25.056 46.293 1.00 39.45 858 ALA A CA 1
ATOM 635 C C . ALA A 1 89 ? 25.999 25.983 47.400 1.00 42.97 858 ALA A C 1
ATOM 636 O O . ALA A 1 89 ? 25.784 27.168 47.159 1.00 41.20 858 ALA A O 1
ATOM 638 N N . GLY A 1 90 ? 25.796 25.451 48.609 1.00 46.42 859 GLY A N 1
ATOM 639 C CA . GLY A 1 90 ? 25.382 26.265 49.758 1.00 49.15 859 GLY A CA 1
ATOM 640 C C . GLY A 1 90 ? 23.892 26.329 50.032 1.00 49.58 859 GLY A C 1
ATOM 641 O O . GLY A 1 90 ? 23.458 27.116 50.866 1.00 52.92 859 GLY A O 1
ATOM 642 N N . VAL A 1 91 ? 23.094 25.519 49.348 1.00 56.20 860 VAL A N 1
ATOM 643 C CA . VAL A 1 91 ? 21.638 25.543 49.545 1.00 56.26 860 VAL A CA 1
ATOM 644 C C . VAL A 1 91 ? 21.238 24.716 50.773 1.00 62.58 860 VAL A C 1
ATOM 645 O O . VAL A 1 91 ? 21.600 23.541 50.884 1.00 61.28 860 VAL A O 1
ATOM 649 N N . ASP A 1 92 ? 20.491 25.326 51.693 1.00 66.76 861 ASP A N 1
ATOM 650 C CA . ASP A 1 92 ? 20.050 24.634 52.909 1.00 73.56 861 ASP A CA 1
ATOM 651 C C . ASP A 1 92 ? 18.802 23.788 52.622 1.00 74.81 861 ASP A C 1
ATOM 652 O O . ASP A 1 92 ? 17.784 24.321 52.174 1.00 73.08 861 ASP A O 1
ATOM 657 N N . ILE A 1 93 ? 18.882 22.481 52.884 1.00 80.07 862 ILE A N 1
ATOM 658 C CA . ILE A 1 93 ? 17.829 21.535 52.476 1.00 81.62 862 ILE A CA 1
ATOM 659 C C . ILE A 1 93 ? 17.418 20.552 53.579 1.00 88.08 862 ILE A C 1
ATOM 660 O O . ILE A 1 93 ? 18.217 19.702 53.992 1.00 89.96 862 ILE A O 1
ATOM 665 N N . SER A 1 94 ? 16.161 20.665 54.023 1.00 91.70 863 SER A N 1
ATOM 666 C CA . SER A 1 94 ? 15.586 19.784 55.052 1.00 95.48 863 SER A CA 1
ATOM 667 C C . SER A 1 94 ? 14.641 18.753 54.422 1.00 95.60 863 SER A C 1
ATOM 668 O O . SER A 1 94 ? 15.056 17.651 54.050 1.00 96.66 863 SER A O 1
ATOM 670 N N . THR A 1 106 ? 12.549 9.152 37.371 1.00 83.99 875 THR A N 1
ATOM 671 C CA . THR A 1 106 ? 12.391 9.407 35.940 1.00 82.28 875 THR A CA 1
ATOM 672 C C . THR A 1 106 ? 11.021 10.032 35.649 1.00 80.05 875 THR A C 1
ATOM 673 O O . THR A 1 106 ? 10.140 9.390 35.067 1.00 82.81 875 THR A O 1
ATOM 675 N N . ASN A 1 107 ? 10.852 11.285 36.078 1.00 75.83 876 ASN A N 1
ATOM 676 C CA . ASN A 1 107 ? 9.662 12.081 35.755 1.00 70.91 876 ASN A CA 1
ATOM 677 C C . ASN A 1 107 ? 10.033 13.562 35.597 1.00 63.54 876 ASN A C 1
ATOM 678 O O . ASN A 1 107 ? 9.801 14.353 36.514 1.00 66.45 876 ASN A O 1
ATOM 680 N N . ARG A 1 108 ? 10.572 13.921 34.422 1.00 55.73 877 ARG A N 1
ATOM 681 C CA . ARG A 1 108 ? 11.236 15.223 34.179 1.00 48.76 877 ARG A CA 1
ATOM 682 C C . ARG A 1 108 ? 10.280 16.415 34.229 1.00 40.10 877 ARG A C 1
ATOM 683 O O . ARG A 1 108 ? 9.381 16.532 33.398 1.00 40.44 877 ARG A O 1
ATOM 691 N N . LEU A 1 109 ? 10.521 17.291 35.198 1.00 37.75 878 LEU A N 1
ATOM 692 C CA A LEU A 1 109 ? 9.710 18.472 35.422 0.50 32.44 878 LEU A CA 1
ATOM 693 C CA B LEU A 1 109 ? 9.709 18.501 35.423 0.50 34.27 878 LEU A CA 1
ATOM 694 C C . LEU A 1 109 ? 9.783 19.419 34.216 1.00 29.48 878 LEU A C 1
ATOM 695 O O . LEU A 1 109 ? 10.860 19.748 33.760 1.00 29.90 878 LEU A O 1
ATOM 704 N N . PRO A 1 110 ? 8.626 19.841 33.681 1.00 28.26 879 PRO A N 1
ATOM 705 C CA . PRO A 1 110 ? 8.720 20.873 32.654 1.00 24.83 879 PRO A CA 1
ATOM 706 C C . PRO A 1 110 ? 9.077 22.222 33.313 1.00 24.40 879 PRO A C 1
ATOM 707 O O . PRO A 1 110 ? 8.390 22.652 34.251 1.00 24.97 879 PRO A O 1
ATOM 711 N N . ILE A 1 111 ? 10.181 22.842 32.889 1.00 23.23 880 ILE A N 1
ATOM 712 C CA . ILE A 1 111 ? 10.628 24.112 33.469 1.00 20.09 880 ILE A CA 1
ATOM 713 C C . ILE A 1 111 ? 10.724 25.168 32.368 1.00 18.74 880 ILE A C 1
ATOM 714 O O . ILE A 1 111 ? 11.472 25.018 31.395 1.00 21.83 880 ILE A O 1
ATOM 719 N N . ILE A 1 112 ? 9.908 26.196 32.494 1.00 19.68 881 ILE A N 1
ATOM 720 C CA . ILE A 1 112 ? 9.801 27.246 31.481 1.00 19.11 881 ILE A CA 1
ATOM 721 C C . ILE A 1 112 ? 10.447 28.534 31.995 1.00 19.37 881 ILE A C 1
ATOM 722 O O . ILE A 1 112 ? 9.994 29.077 32.994 1.00 21.27 881 ILE A O 1
ATOM 727 N N . ALA A 1 113 ? 11.490 29.025 31.311 1.00 18.29 882 ALA A N 1
ATOM 728 C CA . ALA A 1 113 ? 12.162 30.274 31.729 1.00 21.47 882 ALA A CA 1
ATOM 729 C C . ALA A 1 113 ? 11.280 31.476 31.459 1.00 22.63 882 ALA A C 1
ATOM 730 O O . ALA A 1 113 ? 10.554 31.505 30.469 1.00 22.47 882 ALA A O 1
ATOM 732 N N . MET A 1 114 ? 11.394 32.495 32.299 1.00 21.43 883 MET A N 1
ATOM 733 C CA . MET A 1 114 ? 10.812 33.816 31.981 1.00 22.50 883 MET A CA 1
ATOM 734 C C . MET A 1 114 ? 12.008 34.792 31.876 1.00 23.15 883 MET A C 1
ATOM 735 O O . MET A 1 114 ? 12.757 34.980 32.838 1.00 23.29 883 MET A O 1
ATOM 740 N N . THR A 1 115 ? 12.242 35.312 30.670 1.00 24.76 884 THR A N 1
ATOM 741 C CA . THR A 1 115 ? 13.469 36.048 30.354 1.00 25.36 884 THR A CA 1
ATOM 742 C C . THR A 1 115 ? 13.185 37.528 30.195 1.00 24.92 884 THR A C 1
ATOM 743 O O . THR A 1 115 ? 12.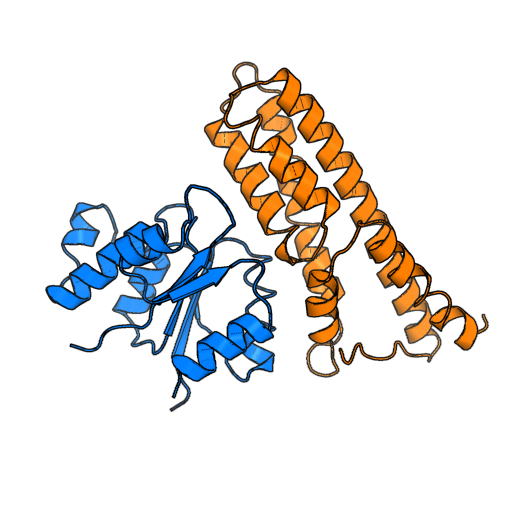105 37.882 29.798 1.00 26.81 884 THR A O 1
ATOM 747 N N . ALA A 1 116 ? 14.206 38.349 30.422 1.00 28.98 885 ALA A N 1
ATOM 748 C CA . ALA A 1 116 ? 14.106 39.807 30.528 1.00 30.90 885 ALA A CA 1
ATOM 749 C C . ALA A 1 116 ? 14.799 40.632 29.427 1.00 37.46 885 ALA A C 1
ATOM 750 O O . ALA A 1 116 ? 15.134 41.806 29.647 1.00 40.95 885 ALA A O 1
ATOM 752 N N . ASN A 1 117 ? 15.030 40.056 28.254 1.00 37.17 886 ASN A N 1
ATOM 753 C CA . ASN A 1 117 ? 15.552 40.849 27.120 1.00 35.25 886 ASN A CA 1
ATOM 754 C C . ASN A 1 117 ? 16.913 41.494 27.362 1.00 32.47 886 ASN A C 1
ATOM 755 O O . ASN A 1 117 ? 17.136 42.701 27.077 1.00 35.31 886 ASN A O 1
ATOM 760 N N . THR A 1 118 ? 17.833 40.681 27.862 1.00 29.63 887 THR A N 1
ATOM 761 C CA . THR A 1 118 ? 19.201 41.099 28.035 1.00 31.69 887 THR A CA 1
ATOM 762 C C . THR A 1 118 ? 20.155 39.993 27.544 1.00 32.45 887 THR A C 1
ATOM 763 O O . THR A 1 118 ? 19.782 38.813 27.447 1.00 31.02 887 THR A O 1
ATOM 767 N N . LEU A 1 119 ? 21.395 40.390 27.351 1.00 35.41 888 LEU A N 1
ATOM 768 C CA . LEU A 1 119 ? 22.454 39.506 26.899 1.00 42.74 888 LEU A CA 1
ATOM 769 C C . LEU A 1 119 ? 22.589 38.335 27.881 1.00 45.15 888 LEU A C 1
ATOM 770 O O . LEU A 1 119 ? 22.808 37.208 27.461 1.00 50.93 888 LEU A O 1
ATOM 775 N N . ALA A 1 120 ? 22.365 38.592 29.175 1.00 48.05 889 ALA A N 1
ATOM 776 C CA . ALA A 1 120 ? 22.461 37.575 30.230 1.00 48.88 889 ALA A CA 1
ATOM 777 C C . ALA A 1 120 ? 21.282 36.595 30.273 1.00 50.84 889 ALA A C 1
ATOM 778 O O . ALA A 1 120 ? 21.207 35.765 31.192 1.00 51.97 889 ALA A O 1
ATOM 780 N N . GLU A 1 121 ? 20.352 36.691 29.313 1.00 47.31 890 GLU A N 1
ATOM 781 C CA . GLU A 1 121 ? 19.164 35.836 29.320 1.00 40.37 890 GLU A CA 1
ATOM 782 C C . GLU A 1 121 ? 18.734 35.371 27.937 1.00 39.35 890 GLU A C 1
ATOM 783 O O . GLU A 1 121 ? 17.545 35.309 27.673 1.00 40.94 890 GLU A O 1
ATOM 789 N N . SER A 1 122 ? 19.678 34.961 27.082 1.00 41.09 891 SER A N 1
ATOM 790 C CA . SER A 1 122 ? 19.310 34.352 25.805 1.00 40.94 891 SER A CA 1
ATOM 791 C C . SER A 1 122 ? 18.526 33.051 26.038 1.00 42.61 891 SER A C 1
ATOM 792 O O . SER A 1 122 ? 18.722 32.341 27.035 1.00 39.46 891 SER A O 1
ATOM 795 N N . SER A 1 123 ? 17.647 32.733 25.103 1.00 40.57 892 SER A N 1
ATOM 796 C CA . SER A 1 123 ? 16.978 31.448 25.131 1.00 40.75 892 SER A CA 1
ATOM 797 C C . SER A 1 123 ? 17.990 30.274 25.101 1.00 40.37 892 SER A C 1
ATOM 798 O O . SER A 1 123 ? 17.762 29.248 25.731 1.00 39.14 892 SER A O 1
ATOM 801 N N . GLU A 1 124 ? 19.107 30.428 24.381 1.00 41.98 893 GLU A N 1
ATOM 802 C CA . GLU A 1 124 ? 20.099 29.347 24.263 1.00 41.06 893 GLU A CA 1
ATOM 803 C C . GLU A 1 124 ? 20.748 29.048 25.633 1.00 39.21 893 GLU A C 1
ATOM 804 O O . GLU A 1 124 ? 20.971 27.894 25.986 1.00 40.21 893 GLU A O 1
ATOM 810 N N . GLU A 1 125 ? 21.010 30.104 26.390 1.00 32.59 894 GLU A N 1
ATOM 811 C CA . GLU A 1 125 ? 21.459 30.059 27.776 1.00 41.15 894 GLU A CA 1
ATOM 812 C C . GLU A 1 125 ? 20.459 29.365 28.735 1.00 35.98 894 GLU A C 1
ATOM 813 O O . GLU A 1 125 ? 20.848 28.579 29.609 1.00 32.25 894 GLU A O 1
ATOM 819 N N . CYS A 1 126 ? 19.181 29.708 28.610 1.00 32.53 895 CYS A N 1
ATOM 820 C CA . CYS A 1 126 ? 18.132 28.984 29.332 1.00 28.37 895 CYS A CA 1
ATOM 821 C C . CYS A 1 126 ? 18.237 27.502 29.036 1.00 29.81 895 CYS A C 1
ATOM 822 O O . CYS A 1 126 ? 18.333 26.681 29.951 1.00 23.52 895 CYS A O 1
ATOM 825 N N . TYR A 1 127 ? 18.278 27.158 27.751 1.00 31.20 896 TYR A N 1
ATOM 826 C CA . TYR A 1 127 ? 18.416 25.763 27.340 1.00 33.54 896 TYR A CA 1
ATOM 827 C C . TYR A 1 127 ? 19.709 25.122 27.890 1.00 33.28 896 TYR A C 1
ATOM 828 O O . TYR A 1 127 ? 19.689 23.975 28.333 1.00 35.94 896 TYR A O 1
ATOM 837 N N . ALA A 1 128 ? 20.814 25.869 27.868 1.00 34.97 897 ALA A N 1
ATOM 838 C CA . ALA A 1 128 ? 22.106 25.348 28.371 1.00 35.95 897 ALA A CA 1
ATOM 839 C C . ALA A 1 128 ? 22.136 25.111 29.877 1.00 36.71 897 ALA A C 1
ATOM 840 O O . ALA A 1 128 ? 23.019 24.397 30.354 1.00 33.99 897 ALA A O 1
ATOM 842 N N . ASN A 1 129 ? 21.175 25.677 30.628 1.00 29.43 898 ASN A N 1
ATOM 843 C CA . ASN A 1 129 ? 21.057 25.425 32.059 1.00 30.70 898 ASN A CA 1
ATOM 844 C C . ASN A 1 129 ? 19.943 24.435 32.414 1.00 30.40 898 ASN A C 1
ATOM 845 O O . ASN A 1 129 ? 19.641 24.218 33.589 1.00 32.23 898 ASN A O 1
ATOM 850 N N . GLY A 1 130 ? 19.333 23.849 31.389 1.00 31.20 899 GLY A N 1
ATOM 851 C CA . GLY A 1 130 ? 18.395 22.756 31.563 1.00 30.78 899 GLY A CA 1
ATOM 852 C C . GLY A 1 130 ? 16.925 23.113 31.485 1.00 27.78 899 GLY A C 1
ATOM 853 O O . GLY A 1 130 ? 16.077 22.259 31.777 1.00 26.35 899 GLY A O 1
ATOM 854 N N . MET A 1 131 ? 16.597 24.346 31.082 1.00 26.90 900 MET A N 1
ATOM 855 C CA A MET A 1 131 ? 15.198 24.744 30.886 0.50 23.35 900 MET A CA 1
ATOM 856 C CA B MET A 1 131 ? 15.203 24.723 30.905 0.50 24.55 900 MET A CA 1
ATOM 857 C C . MET A 1 131 ? 14.677 24.172 29.567 1.00 25.36 900 MET A C 1
ATOM 858 O O . MET A 1 131 ? 15.424 24.021 28.596 1.00 24.36 900 MET A O 1
ATOM 867 N N . ASP A 1 132 ? 13.398 23.846 29.549 1.00 23.56 901 ASP A N 1
ATOM 868 C CA . ASP A 1 132 ? 12.738 23.226 28.380 1.00 26.36 901 ASP A CA 1
ATOM 869 C C . ASP A 1 132 ? 12.240 24.222 27.357 1.00 24.76 901 ASP A C 1
ATOM 870 O O . ASP A 1 132 ? 12.190 23.939 26.163 1.00 24.19 901 ASP A O 1
ATOM 875 N N . SER A 1 133 ? 11.821 25.389 27.834 1.00 21.33 902 SER A N 1
ATOM 876 C CA . SER A 1 133 ? 11.224 26.401 26.983 1.00 21.42 902 SER A CA 1
ATOM 877 C C . SER A 1 133 ? 11.360 27.780 27.666 1.00 22.82 902 SER A C 1
ATOM 878 O O . SER A 1 133 ? 11.924 27.887 28.768 1.00 20.94 902 SER A O 1
ATOM 881 N N . PHE A 1 134 ? 10.841 28.814 27.026 1.00 23.41 903 PHE A N 1
ATOM 882 C CA . PHE A 1 134 ? 10.918 30.144 27.605 1.00 20.09 903 PHE A CA 1
ATOM 883 C C . PHE A 1 134 ? 9.765 31.003 27.138 1.00 24.45 903 PHE A C 1
ATOM 884 O O . PHE A 1 134 ? 9.175 30.751 26.081 1.00 23.86 903 PHE A O 1
ATOM 892 N N . ILE A 1 135 ? 9.443 31.989 27.969 1.00 22.70 904 ILE A N 1
ATOM 893 C CA . ILE A 1 135 ? 8.524 33.067 27.678 1.00 25.23 904 ILE A CA 1
ATOM 894 C C . ILE A 1 135 ? 9.285 34.371 27.897 1.00 24.80 904 ILE A C 1
ATOM 895 O O . ILE A 1 135 ? 9.924 34.571 28.935 1.00 25.76 904 ILE A O 1
ATOM 900 N N . SER A 1 136 ? 9.202 35.249 26.906 1.00 22.39 905 SER A N 1
ATOM 901 C CA . SER A 1 136 ? 9.812 36.551 26.921 1.00 27.55 905 SER A CA 1
ATOM 902 C C . SER A 1 136 ? 8.920 37.510 27.712 1.00 27.02 905 SER A C 1
ATOM 903 O O . SER A 1 136 ? 7.725 37.621 27.444 1.00 30.38 905 SER A O 1
ATOM 906 N N . LYS A 1 137 ? 9.479 38.198 28.706 1.00 24.03 906 LYS A N 1
ATOM 907 C CA . LYS A 1 137 ? 8.670 39.136 29.483 1.00 22.94 906 LYS A CA 1
ATOM 908 C C . LYS A 1 137 ? 8.425 40.388 28.656 1.00 26.76 906 LYS A C 1
ATOM 909 O O . LYS A 1 137 ? 9.250 40.746 27.840 1.00 26.64 906 LYS A O 1
ATOM 915 N N . PRO A 1 138 ? 7.320 41.096 28.897 1.00 25.77 907 PRO A N 1
ATOM 916 C CA . PRO A 1 138 ? 6.316 40.871 29.909 1.00 25.83 907 PRO A CA 1
ATOM 917 C C . PRO A 1 138 ? 5.416 39.688 29.557 1.00 25.23 907 PRO A C 1
ATOM 918 O O . PRO A 1 138 ? 5.102 39.471 28.381 1.00 24.71 907 PRO A O 1
ATOM 922 N N . VAL A 1 139 ? 5.009 38.912 30.562 1.00 22.05 908 VAL A N 1
ATOM 923 C CA . VAL A 1 139 ? 4.085 37.796 30.334 1.00 23.23 908 VAL A CA 1
ATOM 924 C C . VAL A 1 139 ? 2.729 38.318 29.854 1.00 24.49 908 VAL A C 1
ATOM 925 O O . VAL A 1 139 ? 2.257 39.336 30.329 1.00 26.17 908 VAL A O 1
ATOM 929 N N . THR A 1 140 ? 2.159 37.677 28.837 1.00 22.09 909 THR A N 1
ATOM 930 C CA . THR A 1 1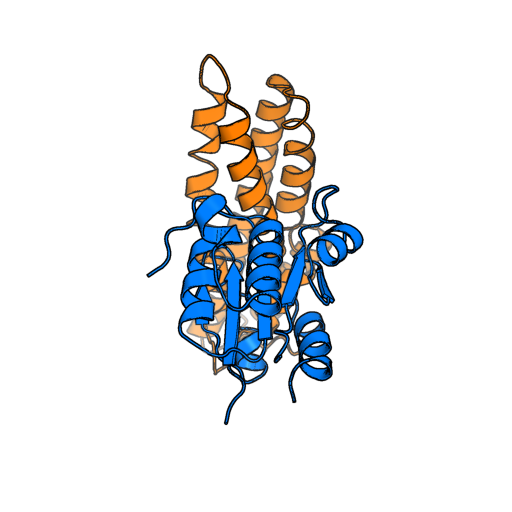40 ? 0.823 38.008 28.345 1.00 23.40 909 THR A CA 1
ATOM 931 C C . THR A 1 140 ? -0.064 36.777 28.417 1.00 22.85 909 THR A C 1
ATOM 932 O O . THR A 1 140 ? 0.443 35.648 28.511 1.00 23.64 909 THR A O 1
ATOM 936 N N . LEU A 1 141 ? -1.378 36.975 28.354 1.00 23.95 910 LEU A N 1
ATOM 937 C CA . LEU A 1 141 ? -2.303 35.845 28.335 1.00 26.48 910 LEU A CA 1
ATOM 938 C C . LEU A 1 141 ? -2.013 34.897 27.191 1.00 26.08 910 LEU A C 1
ATOM 939 O O . LEU A 1 141 ? -2.001 33.692 27.383 1.00 24.49 910 LEU A O 1
ATOM 944 N N . GLN A 1 142 ? -1.753 35.438 26.008 1.00 26.83 911 GLN A N 1
ATOM 945 C CA . GLN A 1 142 ? -1.494 34.590 24.837 1.00 30.73 911 GLN A CA 1
ATOM 946 C C . GLN A 1 142 ? -0.186 33.781 24.963 1.00 29.03 911 GLN A C 1
ATOM 947 O O . GLN A 1 142 ? -0.143 32.621 24.571 1.00 25.78 911 GLN A O 1
ATOM 953 N N . LYS A 1 143 ? 0.875 34.381 25.512 1.00 25.53 912 LYS A N 1
ATOM 954 C CA . LYS A 1 143 ? 2.143 33.679 25.749 1.00 26.36 912 LYS A CA 1
ATOM 955 C C . LYS A 1 143 ? 1.966 32.526 26.750 1.00 26.73 912 LYS A C 1
ATOM 956 O O . LYS A 1 143 ? 2.540 31.432 26.586 1.00 23.28 912 LYS A O 1
ATOM 962 N N . LEU A 1 144 ? 1.202 32.767 27.810 1.00 20.80 913 LEU A N 1
ATOM 963 C CA . LEU A 1 144 ? 0.926 31.710 28.785 1.00 23.72 913 LEU A CA 1
ATOM 964 C C . LEU A 1 144 ? 0.070 30.637 28.173 1.00 22.64 913 LEU A C 1
ATOM 965 O O . LEU A 1 144 ? 0.326 29.450 28.359 1.00 25.62 913 LEU A O 1
ATOM 970 N N . ARG A 1 145 ? -0.972 31.044 27.466 1.00 24.64 914 ARG A N 1
ATOM 971 C CA . ARG A 1 145 ? -1.842 30.075 26.824 1.00 30.82 914 ARG A CA 1
ATOM 972 C C . ARG A 1 145 ? -1.067 29.121 25.907 1.00 29.96 914 ARG A C 1
ATOM 973 O O . ARG A 1 145 ? -1.280 27.893 25.932 1.00 28.98 914 ARG A O 1
ATOM 981 N N . GLU A 1 146 ? -0.225 29.697 25.055 1.00 28.98 915 GLU A N 1
ATOM 982 C CA . GLU A 1 146 ? 0.612 28.912 24.127 1.00 33.63 915 GLU A CA 1
ATOM 983 C C . GLU A 1 146 ? 1.504 27.942 24.852 1.00 30.27 915 GLU A C 1
ATOM 984 O O . GLU A 1 146 ? 1.761 26.834 24.383 1.00 32.36 915 GLU A O 1
ATOM 990 N N . CYS A 1 147 ? 2.039 28.382 25.973 1.00 29.56 916 CYS A N 1
ATOM 991 C CA . CYS A 1 147 ? 2.869 27.530 26.750 1.00 27.52 916 CYS A CA 1
ATOM 992 C C . CYS A 1 147 ? 2.038 26.370 27.407 1.00 30.95 916 CYS A C 1
ATOM 993 O O . CYS A 1 147 ? 2.398 25.185 27.303 1.00 29.08 916 CYS A O 1
ATOM 996 N N . LEU A 1 148 ? 0.933 26.701 28.068 1.00 27.62 917 LEU A N 1
ATOM 997 C CA . LEU A 1 148 ? 0.128 25.696 28.767 1.00 30.10 917 LEU A CA 1
ATOM 998 C C . LEU A 1 148 ? -0.452 24.640 27.839 1.00 30.74 917 LEU A C 1
ATOM 999 O O . LEU A 1 148 ? -0.530 23.458 28.188 1.00 34.55 917 LEU A O 1
ATOM 1004 N N . GLN A 1 149 ? -0.870 25.053 26.654 1.00 30.08 918 GLN A N 1
ATOM 1005 C CA . GLN A 1 149 ? -1.484 24.128 25.738 1.00 34.59 918 GLN A CA 1
ATOM 1006 C C . GLN A 1 149 ? -0.489 23.037 25.237 1.00 35.88 918 GLN A C 1
ATOM 1007 O O . GLN A 1 149 ? -0.919 21.951 24.807 1.00 35.75 918 GLN A O 1
ATOM 1013 N N . GLN A 1 150 ? 0.815 23.324 25.285 1.00 28.00 919 GLN A N 1
ATOM 1014 C CA . GLN A 1 150 ? 1.849 22.347 24.940 1.00 31.64 919 GLN A CA 1
ATOM 1015 C C . GLN A 1 150 ? 2.294 21.486 26.125 1.00 32.87 919 GLN A C 1
ATOM 1016 O O . GLN A 1 150 ? 2.501 20.293 25.961 1.00 33.45 919 GLN A O 1
ATOM 1022 N N . TYR A 1 151 ? 2.414 22.096 27.303 1.00 31.56 920 TYR A N 1
ATOM 1023 C CA . TYR A 1 151 ? 3.046 21.455 28.465 1.00 35.60 920 TYR A CA 1
ATOM 1024 C C . TYR A 1 151 ? 2.092 20.976 29.571 1.00 40.36 920 TYR A C 1
ATOM 1025 O O . TYR A 1 151 ? 2.534 20.220 30.450 1.00 43.17 920 TYR A O 1
ATOM 1034 N N . LEU A 1 152 ? 0.819 21.393 29.544 1.00 42.77 921 LEU A N 1
ATOM 1035 C CA . LEU A 1 152 ? -0.190 20.890 30.499 1.00 48.91 921 LEU A CA 1
ATOM 1036 C C . LEU A 1 152 ? -1.262 20.061 29.804 1.00 58.21 921 LEU A C 1
ATOM 1037 O O . LEU A 1 152 ? -1.846 20.483 28.796 1.00 60.88 921 LEU A O 1
ATOM 1042 N N . HIS A 1 153 ? -1.544 18.895 30.379 1.00 67.17 922 HIS A N 1
ATOM 1043 C CA . HIS A 1 153 ? -2.476 17.935 29.791 1.00 74.56 922 HIS A CA 1
ATOM 1044 C C . HIS A 1 153 ? -3.766 17.913 30.597 1.00 78.70 922 HIS A C 1
ATOM 1045 O O . HIS A 1 153 ? -3.763 17.534 31.775 1.00 82.53 922 HIS A O 1
ATOM 1053 N N . MET B 2 6 ? -21.454 67.252 32.830 1.00 54.27 1 MET B N 1
ATOM 1054 C CA . MET B 2 6 ? -22.191 66.155 33.522 1.00 51.94 1 MET B CA 1
ATOM 1055 C C . MET B 2 6 ? -22.856 65.192 32.515 1.00 44.97 1 MET B C 1
ATOM 1056 O O . MET B 2 6 ? -23.589 64.283 32.905 1.00 46.28 1 MET B O 1
ATOM 1061 N N . ASP B 2 7 ? -22.569 65.367 31.229 1.00 38.03 2 ASP B N 1
ATOM 1062 C CA . ASP B 2 7 ? -23.060 64.448 30.182 1.00 31.92 2 ASP B CA 1
ATOM 1063 C C . ASP B 2 7 ? -22.271 63.141 30.238 1.00 30.54 2 ASP B C 1
ATOM 1064 O O . ASP B 2 7 ? -21.117 63.104 29.835 1.00 29.06 2 ASP B O 1
ATOM 1069 N N . LEU B 2 8 ? -22.884 62.046 30.706 1.00 29.38 3 LEU B N 1
ATOM 1070 C CA . LEU B 2 8 ? -22.143 60.792 30.898 1.00 28.52 3 LEU B CA 1
ATOM 1071 C C . LEU B 2 8 ? -21.659 60.180 29.601 1.00 30.18 3 LEU B C 1
ATOM 1072 O O . LEU B 2 8 ? -20.593 59.563 29.567 1.00 27.67 3 LEU B O 1
ATOM 1077 N N . VAL B 2 9 ? -22.432 60.359 28.519 1.00 28.60 4 VAL B N 1
ATOM 1078 C CA . VAL B 2 9 ? -21.997 59.827 27.243 1.00 28.62 4 VAL B CA 1
ATOM 1079 C C . VAL B 2 9 ? -20.730 60.552 26.806 1.00 25.88 4 VAL B C 1
ATOM 1080 O O . VAL B 2 9 ? -19.784 59.919 26.341 1.00 27.49 4 VAL B O 1
ATOM 1084 N N . GLN B 2 10 ? -20.713 61.876 26.935 1.00 28.22 5 GLN B N 1
ATOM 1085 C CA . GLN B 2 10 ? -19.489 62.629 26.578 1.00 33.70 5 GLN B CA 1
ATOM 1086 C C . GLN B 2 10 ? -18.343 62.322 27.530 1.00 28.71 5 GLN B C 1
ATOM 1087 O O . GLN B 2 10 ? -17.217 62.165 27.078 1.00 28.58 5 GLN B O 1
ATOM 1093 N N . LYS B 2 11 ? -18.625 62.163 28.825 1.00 30.38 6 LYS B N 1
ATOM 1094 C CA . LYS B 2 11 ? -17.577 61.741 29.784 1.00 29.90 6 LYS B CA 1
ATOM 1095 C C . LYS B 2 11 ? -16.897 60.426 29.387 1.00 29.45 6 LYS B C 1
ATOM 1096 O O . LYS B 2 11 ? -15.665 60.306 29.417 1.00 27.34 6 LYS B O 1
ATOM 1102 N N . GLN B 2 12 ? -17.699 59.434 29.022 1.00 27.69 7 GLN B N 1
ATOM 1103 C CA . GLN B 2 12 ? -17.170 58.165 28.585 1.00 26.87 7 GLN B CA 1
ATOM 1104 C C . GLN B 2 12 ? -16.357 58.317 27.290 1.00 28.22 7 GLN B C 1
ATOM 1105 O O . GLN B 2 12 ? -15.304 57.702 27.159 1.00 26.64 7 GLN B O 1
ATOM 1111 N N . LYS B 2 13 ? -16.834 59.127 26.334 1.00 27.07 8 LYS B N 1
ATOM 1112 C CA . LYS B 2 13 ? -16.075 59.354 25.087 1.00 32.81 8 LYS B CA 1
ATOM 1113 C C . LYS B 2 13 ? -14.741 60.069 25.369 1.00 29.80 8 LYS B C 1
ATOM 1114 O O . LYS B 2 13 ? -13.700 59.710 24.798 1.00 30.66 8 LYS B O 1
ATOM 1120 N N . SER B 2 14 ? -14.781 61.039 26.272 1.00 31.48 9 SER B N 1
ATOM 1121 C CA A SER B 2 14 ? -13.596 61.778 26.715 0.50 31.70 9 SER B CA 1
ATOM 1122 C CA B SER B 2 14 ? -13.575 61.763 26.673 0.50 30.61 9 SER B CA 1
ATOM 1123 C C . SER B 2 14 ? -12.569 60.826 27.364 1.00 30.01 9 SER B C 1
ATOM 1124 O O . SER B 2 14 ? -11.366 60.895 27.090 1.00 30.79 9 SER B O 1
ATOM 1129 N N . LEU B 2 15 ? -13.062 59.924 28.207 1.00 25.90 10 LEU B N 1
ATOM 1130 C CA . LEU B 2 15 ? -12.219 58.898 28.838 1.00 26.32 10 LEU B CA 1
ATOM 1131 C C . LEU B 2 15 ? -11.544 58.005 27.795 1.00 27.75 10 LEU B C 1
ATOM 1132 O O . LEU B 2 15 ? -10.363 57.735 27.926 1.00 28.22 10 LEU B O 1
ATOM 1137 N N . GLN B 2 16 ? -12.259 57.580 26.749 1.00 30.24 11 GLN B N 1
ATOM 1138 C CA A GLN B 2 16 ? -11.696 56.769 25.647 0.50 30.34 11 GLN B CA 1
ATOM 1139 C CA B GLN B 2 16 ? -11.609 56.740 25.748 0.50 28.97 11 GLN B CA 1
ATOM 1140 C C . GLN B 2 16 ? -10.619 57.567 24.919 1.00 30.11 11 GLN B C 1
ATOM 1141 O O . GLN B 2 16 ? -9.543 57.070 24.593 1.00 27.46 11 GLN B O 1
ATOM 1152 N N . ASP B 2 17 ? -10.942 58.817 24.612 1.00 29.64 12 ASP B N 1
ATOM 1153 C CA . ASP B 2 17 ? -9.986 59.689 23.888 1.00 31.61 12 ASP B CA 1
ATOM 1154 C C . ASP B 2 17 ? -8.725 59.937 24.723 1.00 28.54 12 ASP B C 1
ATOM 1155 O O . ASP B 2 17 ? -7.618 59.896 24.206 1.00 28.07 12 ASP B O 1
ATOM 1160 N N . TYR B 2 18 ? -8.904 60.226 26.013 1.00 27.54 13 TYR B N 1
ATOM 1161 C CA . TYR B 2 18 ? -7.788 60.396 26.943 1.00 27.51 13 TYR B CA 1
ATOM 1162 C C . TYR B 2 18 ? -6.898 59.145 26.971 1.00 26.32 13 TYR B C 1
ATOM 1163 O O . TYR B 2 18 ? -5.679 59.233 26.864 1.00 28.72 13 TYR B O 1
ATOM 1172 N N . THR B 2 19 ? -7.519 57.980 27.052 1.00 27.13 14 THR B N 1
ATOM 1173 C CA . THR B 2 19 ? -6.745 56.720 27.073 1.00 25.64 14 THR B CA 1
ATOM 1174 C C . THR B 2 19 ? -5.974 56.552 25.781 1.00 27.48 14 THR B C 1
ATOM 1175 O O . THR B 2 19 ? -4.762 56.267 25.804 1.00 29.64 14 THR B O 1
ATOM 1179 N N . LYS B 2 20 ? -6.655 56.723 24.652 1.00 28.39 15 LYS B N 1
ATOM 1180 C CA . LYS B 2 20 ? -6.004 56.676 23.344 1.00 29.71 15 LYS B CA 1
ATOM 1181 C C . LYS B 2 20 ? -4.811 57.624 23.231 1.00 32.29 15 LYS B C 1
ATOM 1182 O O . LYS B 2 20 ? -3.783 57.249 22.642 1.00 31.40 15 LYS B O 1
ATOM 1186 N N . SER B 2 21 ? -4.929 58.829 23.796 1.00 32.13 16 SER B N 1
ATOM 1187 C CA . SER B 2 21 ? -3.832 59.813 23.772 1.00 35.41 16 SER B CA 1
ATOM 1188 C C . SER B 2 21 ? -2.571 59.269 24.467 1.00 34.58 16 SER B C 1
ATOM 1189 O O . SER B 2 21 ? -1.461 59.453 23.969 1.00 32.36 16 SER B O 1
ATOM 1192 N N . LEU B 2 22 ? -2.753 58.581 25.592 1.00 31.90 17 LEU B N 1
ATOM 1193 C CA . LEU B 2 22 ? -1.626 58.025 26.349 1.00 28.58 17 LEU B CA 1
ATOM 1194 C C . LEU B 2 22 ? -0.837 56.991 25.532 1.00 29.00 17 LEU B C 1
ATOM 1195 O O . LEU B 2 22 ? 0.409 56.889 25.648 1.00 29.38 17 LEU B O 1
ATOM 1200 N N . PHE B 2 23 ? -1.560 56.197 24.744 1.00 28.16 18 PHE B N 1
ATOM 1201 C CA . PHE B 2 23 ? -0.935 55.213 23.846 1.00 29.83 18 PHE B CA 1
ATOM 1202 C C . PHE B 2 23 ? -0.220 55.886 22.682 1.00 31.67 18 PHE B C 1
ATOM 1203 O O . PHE B 2 23 ? 0.887 55.497 22.304 1.00 32.45 18 PHE B O 1
ATOM 1211 N N . LEU B 2 24 ? -0.864 56.888 22.098 1.00 31.67 19 LEU B N 1
ATOM 1212 C CA . LEU B 2 24 ? -0.267 57.664 21.012 1.00 37.47 19 LEU B CA 1
ATOM 1213 C C . LEU B 2 24 ? 1.008 58.359 21.464 1.00 36.63 19 LEU B C 1
ATOM 1214 O O . LEU B 2 24 ? 1.989 58.409 20.735 1.00 36.95 19 LEU B O 1
ATOM 1219 N N . GLU B 2 25 ? 0.987 58.902 22.675 1.00 35.21 20 GLU B N 1
ATOM 1220 C CA . GLU B 2 25 ? 2.140 59.597 23.237 1.00 35.98 20 GLU B CA 1
ATOM 1221 C C . GLU B 2 25 ? 3.259 58.652 23.746 1.00 36.43 20 GLU B C 1
ATOM 1222 O O . GLU B 2 25 ? 4.332 59.113 24.139 1.00 35.08 20 GLU B O 1
ATOM 1228 N N . GLY B 2 26 ? 3.012 57.339 23.749 1.00 33.25 21 GLY B N 1
ATOM 1229 C CA . GLY B 2 26 ? 4.023 56.357 24.173 1.00 31.97 21 GLY B CA 1
ATOM 1230 C C . GLY B 2 26 ? 4.152 56.186 25.669 1.00 29.13 21 GLY B C 1
ATOM 1231 O O . GLY B 2 26 ? 5.045 55.488 26.153 1.00 26.51 21 GLY B O 1
ATOM 1232 N N . ILE B 2 27 ? 3.264 56.822 26.425 1.00 27.37 22 ILE B N 1
ATOM 1233 C CA . ILE B 2 27 ? 3.301 56.726 27.870 1.00 25.11 22 ILE B CA 1
ATOM 1234 C C . ILE B 2 27 ? 2.862 55.317 28.302 1.00 26.17 22 ILE B C 1
ATOM 1235 O O . ILE B 2 27 ? 3.389 54.779 29.275 1.00 26.21 22 ILE B O 1
ATOM 1240 N N . LEU B 2 28 ? 1.881 54.751 27.608 1.00 25.08 23 LEU B N 1
ATOM 1241 C CA . LEU B 2 28 ? 1.462 53.368 27.830 1.00 26.23 23 LEU B CA 1
ATOM 1242 C C . LEU B 2 28 ? 1.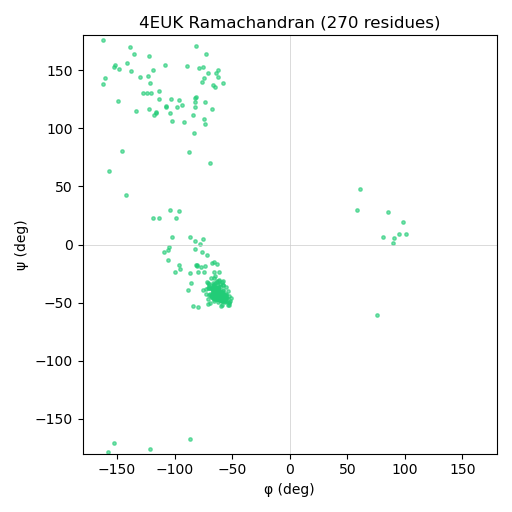683 52.585 26.550 1.00 26.16 23 LEU B C 1
ATOM 1243 O O . LEU B 2 28 ? 1.592 53.154 25.455 1.00 27.17 23 LEU B O 1
ATOM 1248 N N . ASP B 2 29 ? 1.963 51.288 26.678 1.00 27.82 24 ASP B N 1
ATOM 1249 C CA . ASP B 2 29 ? 2.020 50.388 25.515 1.00 26.73 24 ASP B CA 1
ATOM 1250 C C . ASP B 2 29 ? 0.998 49.260 25.701 1.00 26.74 24 ASP B C 1
ATOM 1251 O O . ASP B 2 29 ? 0.250 49.249 26.679 1.00 23.53 24 ASP B O 1
ATOM 1256 N N . SER B 2 30 ? 0.967 48.307 24.774 1.00 26.53 25 SER B N 1
ATOM 1257 C CA . SER B 2 30 ? -0.108 47.328 24.742 1.00 26.09 25 SER B CA 1
ATOM 1258 C C . SER B 2 30 ? -0.169 46.430 25.984 1.00 25.93 25 SER B C 1
ATOM 1259 O O . SER B 2 30 ? -1.212 45.831 26.263 1.00 24.79 25 SER B O 1
ATOM 1262 N N . GLN B 2 31 ? 0.901 46.363 26.779 1.00 22.96 26 GLN B N 1
ATOM 1263 C CA . GLN B 2 31 ? 0.836 45.590 28.033 1.00 22.13 26 GLN B CA 1
ATOM 1264 C C . GLN B 2 31 ? -0.180 46.168 29.014 1.00 23.33 26 GLN B C 1
ATOM 1265 O O . GLN B 2 31 ? -0.787 45.432 29.813 1.00 24.84 26 GLN B O 1
ATOM 1271 N N . PHE B 2 32 ? -0.375 47.490 28.998 1.00 21.30 27 PHE B N 1
ATOM 1272 C CA . PHE B 2 32 ? -1.421 48.071 29.843 1.00 19.93 27 PHE B CA 1
ATOM 1273 C C . PHE B 2 32 ? -2.785 47.515 29.474 1.00 21.26 27 PHE B C 1
ATOM 1274 O O . PHE B 2 32 ? -3.628 47.277 30.343 1.00 22.27 27 PHE B O 1
ATOM 1282 N N . LEU B 2 33 ? -3.015 47.283 28.189 1.00 23.73 28 LEU B N 1
ATOM 1283 C CA . LEU B 2 33 ? -4.283 46.675 27.749 1.00 24.96 28 LEU B CA 1
ATOM 1284 C C . LEU B 2 33 ? -4.487 45.264 28.306 1.00 25.99 28 LEU B C 1
ATOM 1285 O O . LEU B 2 33 ? -5.623 44.853 28.551 1.00 26.16 28 LEU B O 1
ATOM 1290 N N . GLN B 2 34 ? -3.407 44.501 28.449 1.00 27.03 29 GLN B N 1
ATOM 1291 C CA . GLN B 2 34 ? -3.485 43.177 29.099 1.00 27.72 29 GLN B CA 1
ATOM 1292 C C . GLN B 2 34 ? -4.084 43.318 30.465 1.00 24.97 29 GLN B C 1
ATOM 1293 O O . GLN B 2 34 ? -4.929 42.530 30.854 1.00 28.41 29 GLN B O 1
ATOM 1299 N N . LEU B 2 35 ? -3.648 44.334 31.214 1.00 21.64 30 LEU B N 1
ATOM 1300 C CA . LEU B 2 35 ? -4.177 44.529 32.557 1.00 23.27 30 LEU B CA 1
ATOM 1301 C C . LEU B 2 35 ? -5.668 44.864 32.501 1.00 24.04 30 LEU B C 1
ATOM 1302 O O . LEU B 2 35 ? -6.461 44.338 33.294 1.00 26.48 30 LEU B O 1
ATOM 1307 N N . GLN B 2 36 ? -6.052 45.746 31.584 1.00 24.38 31 GLN B N 1
ATOM 1308 C CA . GLN B 2 36 ? -7.465 46.124 31.464 1.00 26.41 31 GLN B CA 1
ATOM 1309 C C . GLN B 2 36 ? -8.327 44.923 31.090 1.00 29.77 31 GLN B C 1
ATOM 1310 O O . GLN B 2 36 ? -9.439 44.781 31.587 1.00 28.09 31 GLN B O 1
ATOM 1316 N N . GLN B 2 37 ? -7.804 44.048 30.235 1.00 27.70 32 GLN B N 1
ATOM 1317 C CA . GLN B 2 37 ? -8.507 42.817 29.853 1.00 34.91 32 GLN B CA 1
ATOM 1318 C C . GLN B 2 37 ? -8.764 41.882 31.040 1.00 34.91 32 GLN B C 1
ATOM 1319 O O . GLN B 2 37 ? -9.749 41.164 31.044 1.00 35.93 32 GLN B O 1
ATOM 1325 N N . LEU B 2 38 ? -7.881 41.891 32.033 1.00 31.32 33 LEU B N 1
ATOM 1326 C CA . LEU B 2 38 ? -8.020 41.036 33.220 1.00 32.84 33 LEU B CA 1
ATOM 1327 C C . LEU B 2 38 ? -9.064 41.546 34.233 1.00 37.00 33 LEU B C 1
ATOM 1328 O O . LEU B 2 38 ? -9.548 40.796 35.086 1.00 34.22 33 LEU B O 1
ATOM 1333 N N . GLN B 2 39 ? -9.407 42.819 34.133 1.00 32.37 34 GLN B N 1
ATOM 1334 C CA . GLN B 2 39 ? -10.392 43.420 35.030 1.00 38.14 34 GLN B CA 1
ATOM 1335 C C . GLN B 2 39 ? -11.809 43.127 34.547 1.00 41.24 34 GLN B C 1
ATOM 1336 O O . GLN B 2 39 ? -12.191 43.542 33.456 1.00 44.59 34 GLN B O 1
ATOM 1342 N N . ASP B 2 40 ? -12.578 42.424 35.374 1.00 47.55 35 ASP B N 1
ATOM 1343 C CA . ASP B 2 40 ? -13.973 42.065 35.058 1.00 51.72 35 ASP B CA 1
ATOM 1344 C C . ASP B 2 40 ? -14.758 41.893 36.365 1.00 57.00 35 ASP B C 1
ATOM 1345 O O . ASP B 2 40 ? -14.233 42.220 37.434 1.00 55.85 35 ASP B O 1
ATOM 1350 N N . GLU B 2 41 ? -15.998 41.390 36.286 1.00 60.78 36 GLU B N 1
ATOM 1351 C CA . GLU B 2 41 ? -16.818 41.136 37.481 1.00 64.19 36 GLU B CA 1
ATOM 1352 C C . GLU B 2 41 ? -16.089 40.216 38.477 1.00 66.17 36 GLU B C 1
ATOM 1353 O O . GLU B 2 41 ? -16.177 40.408 39.684 1.00 71.38 36 GLU B O 1
ATOM 1355 N N . SER B 2 42 ? -15.338 39.247 37.970 1.00 68.52 37 SER B N 1
ATOM 1356 C CA . SER B 2 42 ? -14.501 38.387 38.816 1.00 69.79 37 SER B CA 1
ATOM 1357 C C . SER B 2 42 ? -13.239 39.059 39.432 1.00 69.33 37 SER B C 1
ATOM 1358 O O . SER B 2 42 ? -12.591 38.451 40.289 1.00 68.20 37 SER B O 1
ATOM 1360 N N . ASN B 2 43 ? -12.896 40.288 39.011 1.00 66.75 38 ASN B N 1
ATOM 1361 C CA . ASN B 2 43 ? -11.648 40.964 39.443 1.00 63.12 38 ASN B CA 1
ATOM 1362 C C . ASN B 2 43 ? -11.782 42.516 39.289 1.00 58.50 38 ASN B C 1
ATOM 1363 O O . ASN B 2 43 ? -11.051 43.140 38.515 1.00 53.83 38 ASN B O 1
ATOM 1368 N N . PRO B 2 44 ? -12.713 43.152 40.037 1.00 54.58 39 PRO B N 1
ATOM 1369 C CA . PRO B 2 44 ? -13.290 44.481 39.666 1.00 49.71 39 PRO B CA 1
ATOM 1370 C C . PRO B 2 44 ? -12.409 45.752 39.710 1.00 44.69 39 PRO B C 1
ATOM 1371 O O . PRO B 2 44 ? -12.643 46.713 38.950 1.00 40.28 39 PRO B O 1
ATOM 1375 N N . ASP B 2 45 ? -11.413 45.753 40.584 1.00 43.37 40 ASP B N 1
ATOM 1376 C CA . ASP B 2 45 ? -10.492 46.887 40.774 1.00 36.80 40 ASP B CA 1
ATOM 1377 C C . ASP B 2 45 ? -9.043 46.462 40.450 1.00 33.06 40 ASP B C 1
ATOM 1378 O O . ASP B 2 45 ? -8.076 47.079 40.915 1.00 27.81 40 ASP B O 1
ATOM 1383 N N . PHE B 2 46 ? -8.902 45.410 39.654 1.00 29.54 41 PHE B N 1
ATOM 1384 C CA . PHE B 2 46 ? -7.578 44.846 39.358 1.00 26.47 41 PHE B CA 1
ATOM 1385 C C . PHE B 2 46 ? -6.543 45.864 38.832 1.00 24.82 41 PHE B C 1
ATOM 1386 O O . PHE B 2 46 ? -5.434 45.923 39.346 1.00 23.99 41 PHE B O 1
ATOM 1394 N N . VAL B 2 47 ? -6.881 46.665 37.820 1.00 23.12 42 VAL B N 1
ATOM 1395 C CA . VAL B 2 47 ? -5.896 47.617 37.270 1.00 23.17 42 VAL B CA 1
ATOM 1396 C C . VAL B 2 47 ? -5.380 48.600 38.321 1.00 23.74 42 VAL B C 1
ATOM 1397 O O . VAL B 2 47 ? -4.183 48.798 38.470 1.00 24.47 42 VAL B O 1
ATOM 1401 N N . SER B 2 48 ? -6.288 49.210 39.071 1.00 24.40 43 SER B N 1
ATOM 1402 C CA . SER B 2 48 ? -5.883 50.123 40.120 1.00 26.99 43 SER B CA 1
ATOM 1403 C C . SER B 2 48 ? -5.071 49.408 41.190 1.00 27.11 43 SER B C 1
ATOM 1404 O O . SER B 2 48 ? -4.136 49.977 41.728 1.00 28.53 43 SER B O 1
ATOM 1407 N N . GLN B 2 49 ? -5.407 48.162 41.514 1.00 28.75 44 GLN B N 1
ATOM 1408 C CA . GLN B 2 49 ? -4.651 47.455 42.548 1.00 29.26 44 GLN B CA 1
ATOM 1409 C C . GLN B 2 49 ? -3.207 47.218 42.101 1.00 28.42 44 GLN B C 1
ATOM 1410 O O . GLN B 2 49 ? -2.276 47.434 42.873 1.00 25.45 44 GLN B O 1
ATOM 1416 N N . VAL B 2 50 ? -3.024 46.783 40.849 1.00 26.30 45 VAL B N 1
ATOM 1417 C CA . VAL B 2 50 ? -1.682 46.498 40.321 1.00 26.26 45 VAL B CA 1
ATOM 1418 C C . VAL B 2 50 ? -0.881 47.779 40.192 1.00 24.80 45 VAL B C 1
ATOM 1419 O O . VAL B 2 50 ? 0.301 47.831 40.544 1.00 26.14 45 VAL B O 1
ATOM 1423 N N . VAL B 2 51 ? -1.529 48.822 39.698 1.00 26.28 46 VAL B N 1
ATOM 1424 C CA . VAL B 2 51 ? -0.853 50.122 39.536 1.00 26.29 46 VAL B CA 1
ATOM 1425 C C . VAL B 2 51 ? -0.494 50.777 40.877 1.00 24.89 46 VAL B C 1
ATOM 1426 O O . VAL B 2 51 ? 0.589 51.352 41.016 1.00 28.08 46 VAL B O 1
ATOM 1430 N N . THR B 2 52 ? -1.363 50.646 41.883 1.00 28.70 47 THR B N 1
ATOM 1431 C CA . THR B 2 52 ? -1.044 51.138 43.228 1.00 30.82 47 THR B CA 1
ATOM 1432 C C . THR B 2 52 ? 0.162 50.427 43.807 1.00 30.97 47 THR B C 1
ATOM 1433 O O . THR B 2 52 ? 1.057 51.072 44.379 1.00 29.46 47 THR B O 1
ATOM 1437 N N . LEU B 2 53 ? 0.226 49.100 43.635 1.00 30.29 48 LEU B N 1
ATOM 1438 C CA . LEU B 2 53 ? 1.402 48.340 44.050 1.00 30.17 48 LEU B CA 1
ATOM 1439 C C . LEU B 2 53 ? 2.668 48.805 43.324 1.00 27.30 48 LEU B C 1
ATOM 1440 O O . LEU B 2 53 ? 3.728 48.950 43.937 1.00 29.75 48 LEU B O 1
ATOM 1445 N N . PHE B 2 54 ? 2.547 49.032 42.020 1.00 26.97 49 PHE B N 1
ATOM 1446 C CA . PHE B 2 54 ? 3.630 49.640 41.219 1.00 27.38 49 PHE B CA 1
ATOM 1447 C C . PHE B 2 54 ? 4.146 50.941 41.830 1.00 27.79 49 PHE B C 1
ATOM 1448 O O . PHE B 2 54 ? 5.367 51.129 41.977 1.00 30.68 49 PHE B O 1
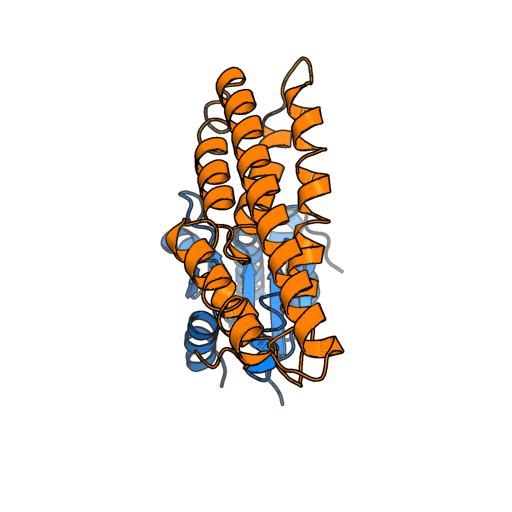ATOM 1456 N N . PHE B 2 55 ? 3.237 51.837 42.189 1.00 29.96 50 PHE B N 1
ATOM 1457 C CA . PHE B 2 55 ? 3.642 53.125 42.782 1.00 32.81 50 PHE B CA 1
ATOM 1458 C C . PHE B 2 55 ? 4.326 52.952 44.150 1.00 33.68 50 PHE B C 1
ATOM 1459 O O . PHE B 2 55 ? 5.342 53.582 44.394 1.00 34.50 50 PHE B O 1
ATOM 1467 N N . GLN B 2 56 ? 3.754 52.110 45.022 1.00 34.40 51 GLN B N 1
ATOM 1468 C CA A GLN B 2 56 ? 4.333 51.772 46.338 0.50 37.06 51 GLN B CA 1
ATOM 1469 C CA B GLN B 2 56 ? 4.344 51.834 46.327 0.50 37.09 51 GLN B CA 1
ATOM 1470 C C . GLN B 2 56 ? 5.756 51.258 46.212 1.00 39.34 51 GLN B C 1
ATOM 1471 O O . GLN B 2 56 ? 6.690 51.725 46.889 1.00 35.49 51 GLN B O 1
ATOM 1482 N N . ASP B 2 57 ? 5.932 50.259 45.363 1.00 33.94 52 ASP B N 1
ATOM 1483 C CA . ASP B 2 57 ? 7.250 49.666 45.167 1.00 37.32 52 ASP B CA 1
ATOM 1484 C C . ASP B 2 57 ? 8.239 50.648 44.523 1.00 38.00 52 ASP B C 1
ATOM 1485 O O . ASP B 2 57 ? 9.401 50.770 44.973 1.00 39.08 52 ASP B O 1
ATOM 1490 N N . SER B 2 58 ? 7.777 51.352 43.487 1.00 36.42 53 SER B N 1
ATOM 1491 C CA . SER B 2 58 ? 8.639 52.248 42.705 1.00 34.59 53 SER B CA 1
ATOM 1492 C C . SER B 2 58 ? 9.028 53.479 43.525 1.00 36.80 53 SER B C 1
ATOM 1493 O O . SER B 2 58 ? 10.160 53.921 43.434 1.00 39.54 53 SER B O 1
ATOM 1496 N N . ASP B 2 59 ? 8.117 54.000 44.346 1.00 38.49 54 ASP B N 1
ATOM 1497 C CA . ASP B 2 59 ? 8.441 55.139 45.241 1.00 41.20 54 ASP B CA 1
ATOM 1498 C C . ASP B 2 59 ? 9.653 54.760 46.101 1.00 43.08 54 ASP B C 1
ATOM 1499 O O . ASP B 2 59 ? 10.610 55.517 46.227 1.00 44.46 54 ASP B O 1
ATOM 1504 N N . ARG B 2 60 ? 9.616 53.551 46.652 1.00 44.19 55 ARG B N 1
ATOM 1505 C CA . ARG B 2 60 ? 10.655 53.049 47.519 1.00 46.62 55 ARG B CA 1
ATOM 1506 C C . ARG B 2 60 ? 11.985 52.846 46.771 1.00 47.86 55 ARG B C 1
ATOM 1507 O O . ARG B 2 60 ? 13.047 53.230 47.270 1.00 48.43 55 ARG B O 1
ATOM 1515 N N . ILE B 2 61 ? 11.920 52.228 45.590 1.00 43.41 56 ILE B N 1
ATOM 1516 C CA . ILE B 2 61 ? 13.092 52.054 44.714 1.00 43.14 56 ILE B CA 1
ATOM 1517 C C . ILE B 2 61 ? 13.747 53.384 44.340 1.00 42.65 56 ILE B C 1
ATOM 1518 O O . ILE B 2 61 ? 14.972 53.492 44.362 1.00 48.03 56 ILE B O 1
ATOM 1523 N N . LEU B 2 62 ? 12.942 54.382 43.979 1.00 39.94 57 LEU B N 1
ATOM 1524 C CA . LEU B 2 62 ? 13.497 55.665 43.555 1.00 44.35 57 LEU B CA 1
ATOM 1525 C C . LEU B 2 62 ? 14.200 56.375 44.717 1.00 47.43 57 LEU B C 1
ATOM 1526 O O . LEU B 2 62 ? 15.230 57.029 44.516 1.00 50.08 57 LEU B O 1
ATOM 1531 N N . ASN B 2 63 ? 13.654 56.249 45.924 1.00 50.73 58 ASN B N 1
ATOM 1532 C CA A ASN B 2 63 ? 14.302 56.825 47.105 0.50 55.60 58 ASN B CA 1
ATOM 1533 C CA B ASN B 2 63 ? 14.310 56.814 47.104 0.50 54.84 58 ASN B CA 1
ATOM 1534 C C . ASN B 2 63 ? 15.616 56.088 47.409 1.00 57.44 58 ASN B C 1
ATOM 1535 O O . ASN B 2 63 ? 16.622 56.718 47.731 1.00 60.42 58 ASN B O 1
ATOM 1544 N N . ASP B 2 64 ? 15.609 54.756 47.296 1.00 56.28 59 ASP B N 1
ATOM 1545 C CA . ASP B 2 64 ? 16.822 53.960 47.500 1.00 57.45 59 ASP B CA 1
ATOM 1546 C C . ASP B 2 64 ? 17.907 54.293 46.475 1.00 58.80 59 ASP B C 1
ATOM 1547 O O . ASP B 2 64 ? 19.081 54.433 46.840 1.00 57.97 59 ASP B O 1
ATOM 1552 N N . LEU B 2 65 ? 17.519 54.411 45.203 1.00 52.28 60 LEU B N 1
ATOM 1553 C CA . LEU B 2 65 ? 18.452 54.768 44.120 1.00 54.31 60 LEU B CA 1
ATOM 1554 C C . LEU B 2 65 ? 19.051 56.147 44.332 1.00 58.03 60 LEU B C 1
ATOM 1555 O O . LEU B 2 65 ? 20.231 56.377 44.044 1.00 58.46 60 LEU B O 1
ATOM 1560 N N . SER B 2 66 ? 18.219 57.059 44.812 1.00 58.68 61 SER B N 1
ATOM 1561 C CA . SER B 2 66 ? 18.648 58.432 45.075 1.00 65.03 61 SER B CA 1
ATOM 1562 C C . SER B 2 66 ? 19.737 58.482 46.150 1.00 70.50 61 SER B C 1
ATOM 1563 O O . SER B 2 66 ? 20.694 59.253 46.030 1.00 73.07 61 SER B O 1
ATOM 1566 N N . LEU B 2 67 ? 19.576 57.668 47.197 1.00 74.46 62 LEU B N 1
ATOM 1567 C CA . LEU B 2 67 ? 20.588 57.554 48.263 1.00 78.60 62 LEU B CA 1
ATOM 1568 C C . LEU B 2 67 ? 21.866 56.936 47.728 1.00 77.84 62 LEU B C 1
ATOM 1569 O O . LEU B 2 67 ? 22.964 57.396 48.051 1.00 80.32 62 LEU B O 1
ATOM 1574 N N . SER B 2 68 ? 21.724 55.894 46.914 1.00 72.40 63 SER B N 1
ATOM 1575 C CA . SER B 2 68 ? 22.890 55.166 46.417 1.00 73.45 63 SER B CA 1
ATOM 1576 C C . SER B 2 68 ? 23.769 56.021 45.494 1.00 73.15 63 SER B C 1
ATOM 1577 O O . SER B 2 68 ? 24.991 55.894 45.521 1.00 74.21 63 SER B O 1
ATOM 1580 N N . LEU B 2 69 ? 23.159 56.908 44.707 1.00 68.27 64 LEU B N 1
ATOM 1581 C CA . LEU B 2 69 ? 23.933 57.773 43.816 1.00 69.24 64 LEU B CA 1
ATOM 1582 C C . LEU B 2 69 ? 24.524 58.984 44.525 1.00 73.72 64 LEU B C 1
ATOM 1583 O O . LEU B 2 69 ? 25.428 59.602 43.983 1.00 76.55 64 LEU B O 1
ATOM 1588 N N . ASP B 2 70 ? 24.007 59.325 45.709 1.00 75.58 65 ASP B N 1
ATOM 1589 C CA . ASP B 2 70 ? 24.564 60.409 46.528 1.00 83.74 65 ASP B CA 1
ATOM 1590 C C . ASP B 2 70 ? 25.799 60.031 47.363 1.00 87.62 65 ASP B C 1
ATOM 1591 O O . ASP B 2 70 ? 26.507 60.928 47.830 1.00 92.32 65 ASP B O 1
ATOM 1596 N N . GLN B 2 71 ? 26.037 58.734 47.568 1.00 86.08 66 GLN B N 1
ATOM 1597 C CA A GLN B 2 71 ? 27.165 58.283 48.389 0.50 90.85 66 GLN B CA 1
ATOM 1598 C CA B GLN B 2 71 ? 27.173 58.249 48.365 0.50 90.78 66 GLN B CA 1
ATOM 1599 C C . GLN B 2 71 ? 28.501 58.701 47.770 1.00 94.21 66 GLN B C 1
ATOM 1600 O O . GLN B 2 71 ? 28.634 58.795 46.545 1.00 91.39 66 GLN B O 1
ATOM 1611 N N . GLN B 2 72 ? 29.491 58.938 48.633 1.00 99.01 67 GLN B N 1
ATOM 1612 C CA . GLN B 2 72 ? 30.816 59.376 48.192 1.00 101.85 67 GLN B CA 1
ATOM 1613 C C . GLN B 2 72 ? 31.491 58.389 47.236 1.00 100.58 67 GLN B C 1
ATOM 1614 O O . GLN B 2 72 ? 32.025 58.810 46.210 1.00 100.96 67 GLN B O 1
ATOM 1620 N N . VAL B 2 73 ? 31.499 57.097 47.575 1.00 98.68 68 VAL B N 1
ATOM 1621 C CA . VAL B 2 73 ? 31.898 56.057 46.624 1.00 98.27 68 VAL B CA 1
ATOM 1622 C C . VAL B 2 73 ? 30.635 55.297 46.200 1.00 93.25 68 VAL B C 1
ATOM 1623 O O . VAL B 2 73 ? 29.944 54.710 47.037 1.00 92.56 68 VAL B O 1
ATOM 1627 N N . VAL B 2 74 ? 30.320 55.342 44.907 1.00 90.42 69 VAL B N 1
ATOM 1628 C CA . VAL B 2 74 ? 29.066 54.764 44.405 1.00 84.86 69 VAL B CA 1
ATOM 1629 C C . VAL B 2 74 ? 29.235 53.272 44.166 1.00 84.86 69 VAL B C 1
ATOM 1630 O O . VAL B 2 74 ? 29.963 52.858 43.259 1.00 84.04 69 VAL B O 1
ATOM 1634 N N . ASP B 2 75 ? 28.563 52.465 44.984 1.00 85.27 70 ASP B N 1
ATOM 1635 C CA . ASP B 2 75 ? 28.580 51.013 44.817 1.00 84.68 70 ASP B CA 1
ATOM 1636 C C . ASP B 2 75 ? 27.540 50.609 43.768 1.00 79.97 70 ASP B C 1
ATOM 1637 O O . ASP B 2 75 ? 26.355 50.455 44.085 1.00 76.22 70 ASP B O 1
ATOM 1642 N N . PHE B 2 76 ? 28.006 50.439 42.527 1.00 78.18 71 PHE B N 1
ATOM 1643 C CA . PHE B 2 76 ? 27.155 50.115 41.374 1.00 76.05 71 PHE B CA 1
ATOM 1644 C C . PHE B 2 76 ? 26.481 48.745 41.438 1.00 75.41 71 PHE B C 1
ATOM 1645 O O . PHE B 2 76 ? 25.553 48.471 40.665 1.00 72.64 71 PHE B O 1
ATOM 1653 N N . LYS B 2 77 ? 26.958 47.884 42.333 1.00 77.65 72 LYS B N 1
ATOM 1654 C CA . LYS B 2 77 ? 26.335 46.579 42.561 1.00 76.90 72 LYS B CA 1
ATOM 1655 C C . LYS B 2 77 ? 25.115 46.761 43.476 1.00 74.08 72 LYS B C 1
ATOM 1656 O O . LYS B 2 77 ? 24.244 45.895 43.527 1.00 74.61 72 LYS B O 1
ATOM 1658 N N . LYS B 2 78 ? 25.054 47.889 44.183 1.00 73.61 73 LYS B N 1
ATOM 1659 C CA . LYS B 2 78 ? 23.875 48.266 44.960 1.00 70.65 73 LYS B CA 1
ATOM 1660 C C . LYS B 2 78 ? 22.848 49.035 44.107 1.00 67.51 73 LYS B C 1
ATOM 1661 O O . LYS B 2 78 ? 21.660 49.032 44.420 1.00 63.97 73 LYS B O 1
ATOM 1663 N N . VAL B 2 79 ? 23.318 49.672 43.031 1.00 63.15 74 VAL B N 1
ATOM 1664 C CA . VAL B 2 79 ? 22.494 50.529 42.181 1.00 56.45 74 VAL B CA 1
ATOM 1665 C C . VAL B 2 79 ? 21.718 49.720 41.129 1.00 54.88 74 VAL B C 1
ATOM 1666 O O . VAL B 2 79 ? 20.501 49.848 40.997 1.00 48.39 74 VAL B O 1
ATOM 1670 N N . ASP B 2 80 ? 22.438 48.904 40.373 1.00 52.15 75 ASP B N 1
ATOM 1671 C CA . ASP B 2 80 ? 21.849 48.179 39.248 1.00 53.40 75 ASP B CA 1
ATOM 1672 C C . ASP B 2 80 ? 20.585 47.357 39.587 1.00 52.15 75 ASP B C 1
ATOM 1673 O O . ASP B 2 80 ? 19.618 47.408 38.836 1.00 54.03 75 ASP B O 1
ATOM 1678 N N . PRO B 2 81 ? 20.576 46.610 40.713 1.00 54.94 76 PRO B N 1
ATOM 1679 C CA . PRO B 2 81 ? 19.371 45.823 41.033 1.00 53.17 76 PRO B CA 1
ATOM 1680 C C . PRO B 2 81 ? 18.100 46.669 41.148 1.00 48.83 76 PRO B C 1
ATOM 1681 O O . PRO B 2 81 ? 17.013 46.177 40.836 1.00 48.87 76 PRO B O 1
ATOM 1685 N N . HIS B 2 82 ? 18.241 47.916 41.592 1.00 45.85 77 HIS B N 1
ATOM 1686 C CA . HIS B 2 82 ? 17.113 48.851 41.680 1.00 46.27 77 HIS B CA 1
ATOM 1687 C C . HIS B 2 82 ? 16.619 49.274 40.301 1.00 42.76 77 HIS B C 1
ATOM 1688 O O . HIS B 2 82 ? 15.409 49.372 40.073 1.00 40.64 77 HIS B O 1
ATOM 1695 N N . VAL B 2 83 ? 17.555 49.555 39.399 1.00 41.91 78 VAL B N 1
ATOM 1696 C CA . VAL B 2 83 ? 17.205 49.912 38.023 1.00 40.49 78 VAL B CA 1
ATOM 1697 C C . VAL B 2 83 ? 16.554 48.705 37.330 1.00 38.76 78 VAL B C 1
ATOM 1698 O O . VAL B 2 83 ? 15.566 48.846 36.613 1.00 32.38 78 VAL B O 1
ATOM 1702 N N . HIS B 2 84 ? 17.096 47.521 37.579 1.00 36.89 79 HIS B N 1
ATOM 1703 C CA . HIS B 2 84 ? 16.560 46.290 37.026 1.00 39.98 79 HIS B CA 1
ATOM 1704 C C . HIS B 2 84 ? 15.117 46.075 37.475 1.00 34.81 79 HIS B C 1
ATOM 1705 O O . HIS B 2 84 ? 14.269 45.726 36.667 1.00 32.77 79 HIS B O 1
ATOM 1712 N N . GLN B 2 85 ? 14.847 46.255 38.764 1.00 35.80 80 GLN B N 1
ATOM 1713 C CA . GLN B 2 85 ? 13.494 46.039 39.306 1.00 36.50 80 GLN B CA 1
ATOM 1714 C C . GLN B 2 85 ? 12.496 47.051 38.709 1.00 35.35 80 GLN B C 1
ATOM 1715 O O . GLN B 2 85 ? 11.375 46.684 38.351 1.00 30.34 80 GLN B O 1
ATOM 1721 N N . LEU B 2 86 ? 12.903 48.309 38.586 1.00 29.61 81 LEU B N 1
ATOM 1722 C CA . LEU B 2 86 ? 12.025 49.333 38.026 1.00 33.28 81 LEU B CA 1
ATOM 1723 C C . LEU B 2 86 ? 11.738 49.042 36.551 1.00 29.20 81 LEU B C 1
ATOM 1724 O O . LEU B 2 86 ? 10.612 49.234 36.086 1.00 28.25 81 LEU B O 1
ATOM 1729 N N . LYS B 2 87 ? 12.761 48.571 35.826 1.00 28.53 82 LYS B N 1
ATOM 1730 C CA . LYS B 2 87 ? 12.590 48.180 34.423 1.00 29.35 82 LYS B CA 1
ATOM 1731 C C . LYS B 2 87 ? 11.529 47.101 34.308 1.00 30.13 82 LYS B C 1
ATOM 1732 O O . LYS B 2 87 ? 10.629 47.196 33.475 1.00 26.54 82 LYS B O 1
ATOM 1738 N N . GLY B 2 88 ? 11.653 46.074 35.142 1.00 26.25 83 GLY B N 1
ATOM 1739 C CA . GLY B 2 88 ? 10.732 44.928 35.104 1.00 30.79 83 GLY B CA 1
ATOM 1740 C C . GLY B 2 88 ? 9.290 45.318 35.444 1.00 22.59 83 GLY B C 1
ATOM 1741 O O . GLY B 2 88 ? 8.338 44.874 34.759 1.00 26.14 83 GLY B O 1
ATOM 1742 N N . SER B 2 89 ? 9.133 46.095 36.505 1.00 23.93 84 SER B N 1
ATOM 1743 C CA . SER B 2 89 ? 7.804 46.523 36.959 1.00 25.71 84 SER B CA 1
ATOM 1744 C C . SER B 2 89 ? 7.121 47.398 35.910 1.00 26.79 84 SER B C 1
ATOM 1745 O O . SER B 2 89 ? 5.926 47.188 35.581 1.00 24.15 84 SER B O 1
ATOM 1748 N N . SER B 2 90 ? 7.871 48.351 35.362 1.00 24.68 85 SER B N 1
ATOM 1749 C CA A SER B 2 90 ? 7.350 49.223 34.292 0.50 26.45 85 SER B CA 1
ATOM 1750 C CA B SER B 2 90 ? 7.310 49.230 34.327 0.50 25.67 85 SER B CA 1
ATOM 1751 C C . SER B 2 90 ? 6.955 48.447 33.059 1.00 26.10 85 SER B C 1
ATOM 1752 O O . SER B 2 90 ? 5.913 48.698 32.458 1.00 24.83 85 SER B O 1
ATOM 1757 N N . SER B 2 91 ? 7.799 47.479 32.675 1.00 22.97 86 SER B N 1
ATOM 1758 C CA . SER B 2 91 ? 7.515 46.642 31.546 1.00 22.80 86 SER B CA 1
ATOM 1759 C C . SER B 2 91 ? 6.183 45.888 31.743 1.00 24.63 86 SER B C 1
ATOM 1760 O O . SER B 2 91 ? 5.356 45.787 30.827 1.00 25.66 86 SER B O 1
ATOM 1763 N N . SER B 2 92 ? 5.994 45.359 32.944 1.00 24.96 87 SER B N 1
ATOM 1764 C CA . SER B 2 92 ? 4.846 44.517 33.247 1.00 29.08 87 SER B CA 1
ATOM 1765 C C . SER B 2 92 ? 3.540 45.293 33.377 1.00 25.26 87 SER B C 1
ATOM 1766 O O . SER B 2 92 ? 2.484 44.693 33.271 1.00 27.03 87 SER B O 1
ATOM 1769 N N . ILE B 2 93 ? 3.587 46.605 33.579 1.00 23.87 88 ILE B N 1
ATOM 1770 C CA . ILE B 2 93 ? 2.316 47.377 33.563 1.00 24.28 88 ILE B CA 1
ATOM 1771 C C . ILE B 2 93 ? 2.155 48.207 32.286 1.00 24.14 88 ILE B C 1
ATOM 1772 O O . ILE B 2 93 ? 1.122 48.843 32.099 1.00 25.78 88 ILE B O 1
ATOM 1777 N N . GLY B 2 94 ? 3.183 48.208 31.444 1.00 22.95 89 GLY B N 1
ATOM 1778 C CA . GLY B 2 94 ? 3.155 48.897 30.157 1.00 24.35 89 GLY B CA 1
ATOM 1779 C C . GLY B 2 94 ? 3.522 50.374 30.198 1.00 23.15 89 GLY B C 1
ATOM 1780 O O . GLY B 2 94 ? 3.069 51.138 29.330 1.00 23.41 89 GLY B O 1
ATOM 1781 N N . ALA B 2 95 ? 4.347 50.762 31.171 1.00 20.93 90 ALA B N 1
ATOM 1782 C CA . ALA B 2 95 ? 4.828 52.142 31.314 1.00 23.32 90 ALA B CA 1
ATOM 1783 C C . ALA B 2 95 ? 6.076 52.253 30.467 1.00 21.71 90 ALA B C 1
ATOM 1784 O O . ALA B 2 95 ? 7.215 52.202 30.944 1.00 24.67 90 ALA B O 1
ATOM 1786 N N . GLN B 2 96 ? 5.846 52.405 29.180 1.00 25.54 91 GLN B N 1
ATOM 1787 C CA . GLN B 2 96 ? 6.886 52.184 28.176 1.00 26.08 91 GLN B CA 1
ATOM 1788 C C . GLN B 2 96 ? 8.023 53.194 28.250 1.00 26.45 91 GLN B C 1
ATOM 1789 O O . GLN B 2 96 ? 9.200 52.853 28.040 1.00 25.31 91 GLN B O 1
ATOM 1795 N N . ARG B 2 97 ? 7.682 54.453 28.503 1.00 28.14 92 ARG B N 1
ATOM 1796 C CA . ARG B 2 97 ? 8.710 55.489 28.580 1.00 30.81 92 ARG B CA 1
ATOM 1797 C C . ARG B 2 97 ? 9.567 55.368 29.843 1.00 29.20 92 ARG B C 1
ATOM 1798 O O . ARG B 2 97 ? 10.745 55.653 29.811 1.00 29.85 92 ARG B O 1
ATOM 1806 N N . VAL B 2 98 ? 8.989 54.898 30.944 1.00 26.24 93 VAL B N 1
ATOM 1807 C CA . VAL B 2 98 ? 9.781 54.577 32.129 1.00 25.37 93 VAL B CA 1
ATOM 1808 C C . VAL B 2 98 ? 10.699 53.403 31.852 1.00 26.04 93 VAL B C 1
ATOM 1809 O O . VAL B 2 98 ? 11.884 53.414 32.212 1.00 29.76 93 VAL B O 1
ATOM 1813 N N . LYS B 2 99 ? 10.152 52.369 31.221 1.00 24.63 94 LYS B N 1
ATOM 1814 C CA . LYS B 2 99 ? 10.952 51.198 30.846 1.00 23.44 94 LYS B CA 1
ATOM 1815 C C . LYS B 2 99 ? 12.140 51.596 29.971 1.00 23.87 94 LYS B C 1
ATOM 1816 O O . LYS B 2 99 ? 13.286 51.213 30.248 1.00 26.16 94 LYS B O 1
ATOM 1822 N N . ASN B 2 100 ? 11.882 52.378 28.931 1.00 26.51 95 ASN B N 1
ATOM 1823 C CA . ASN B 2 100 ? 12.953 52.789 28.039 1.00 28.48 95 ASN B CA 1
ATOM 1824 C C . ASN B 2 100 ? 14.031 53.639 28.741 1.00 31.61 95 ASN B C 1
ATOM 1825 O O . ASN B 2 100 ? 15.222 53.440 28.487 1.00 31.75 95 ASN B O 1
ATOM 1830 N N . ALA B 2 101 ? 13.622 54.543 29.640 1.00 31.33 96 ALA B N 1
ATOM 1831 C CA . ALA B 2 101 ? 14.588 55.325 30.429 1.00 32.70 96 ALA B CA 1
ATOM 1832 C C . ALA B 2 101 ? 15.450 54.405 31.308 1.00 32.93 96 ALA B C 1
ATOM 1833 O O . ALA B 2 101 ? 16.640 54.646 31.493 1.00 34.57 96 ALA B O 1
ATOM 1835 N N . CYS B 2 102 ? 14.847 53.353 31.852 1.00 30.52 97 CYS B N 1
ATOM 1836 C CA . CYS B 2 102 ? 15.576 52.392 32.662 1.00 30.71 97 CYS B CA 1
ATOM 1837 C C . CYS B 2 102 ? 16.539 51.561 31.814 1.00 30.72 97 CYS B C 1
ATOM 1838 O O . CYS B 2 102 ? 17.615 51.209 32.287 1.00 32.60 97 CYS B O 1
ATOM 1841 N N . VAL B 2 103 ? 16.163 51.223 30.578 1.00 30.86 98 VAL B N 1
ATOM 1842 C CA . VAL B 2 103 ? 17.096 50.512 29.669 1.00 32.62 98 VAL B CA 1
ATOM 1843 C C . VAL B 2 103 ? 18.384 51.343 29.445 1.00 36.79 98 VAL B C 1
ATOM 1844 O O . VAL B 2 103 ? 19.519 50.846 29.559 1.00 40.37 98 VAL B O 1
ATOM 1848 N N . VAL B 2 104 ? 18.213 52.618 29.130 1.00 39.23 99 VAL B N 1
ATOM 1849 C CA . VAL B 2 104 ? 19.366 53.513 28.976 1.00 41.26 99 VAL B CA 1
ATOM 1850 C C . VAL B 2 104 ? 20.202 53.618 30.271 1.00 41.49 99 VAL B C 1
ATOM 1851 O O . VAL B 2 104 ? 21.433 53.559 30.229 1.00 41.79 99 VAL B O 1
ATOM 1855 N N . PHE B 2 105 ? 19.528 53.768 31.409 1.00 39.21 100 PHE B N 1
ATOM 1856 C CA . PHE B 2 105 ? 20.163 53.817 32.741 1.00 40.85 100 PHE B CA 1
ATOM 1857 C C . PHE B 2 105 ? 21.069 52.587 32.943 1.00 43.81 100 PHE B C 1
ATOM 1858 O O . PHE B 2 105 ? 22.226 52.713 33.340 1.00 42.16 100 PHE B O 1
ATOM 1866 N N . ARG B 2 106 ? 20.550 51.391 32.666 1.00 41.47 101 ARG B N 1
ATOM 1867 C CA . ARG B 2 106 ? 21.353 50.199 32.856 1.00 45.09 101 ARG B CA 1
ATOM 1868 C C . ARG B 2 106 ? 22.633 50.243 32.023 1.00 44.03 101 ARG B C 1
ATOM 1869 O O . ARG B 2 106 ? 23.652 49.751 32.480 1.00 42.42 101 ARG B O 1
ATOM 1877 N N . SER B 2 107 ? 22.592 50.881 30.852 1.00 50.01 102 SER B N 1
ATOM 1878 C CA A SER B 2 107 ? 23.785 50.981 30.001 0.50 54.49 102 SER B CA 1
ATOM 1879 C CA B SER B 2 107 ? 23.779 50.982 29.997 0.50 52.46 102 SER B CA 1
ATOM 1880 C C . SER B 2 107 ? 24.872 51.784 30.688 1.00 51.98 102 SER B C 1
ATOM 1881 O O . SER B 2 107 ? 26.044 51.422 30.642 1.00 54.80 102 SER B O 1
ATOM 1886 N N . PHE B 2 108 ? 24.486 52.871 31.333 1.00 51.96 103 PHE B N 1
ATOM 1887 C CA . PHE B 2 108 ? 25.451 53.725 32.007 1.00 50.92 103 PHE B CA 1
ATOM 1888 C C . PHE B 2 108 ? 25.877 53.171 33.368 1.00 51.98 103 PHE B C 1
ATOM 1889 O O . PHE B 2 108 ? 26.969 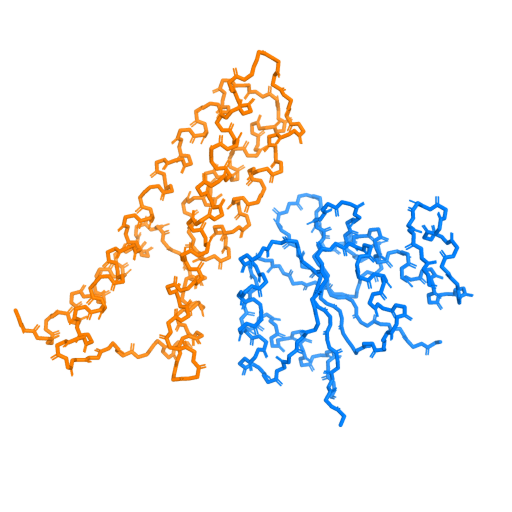53.471 33.842 1.00 54.16 103 PHE B O 1
ATOM 1897 N N . CYS B 2 109 ? 25.037 52.339 33.975 1.00 53.46 104 CYS B N 1
ATOM 1898 C CA A CYS B 2 109 ? 25.426 51.572 35.162 0.50 54.81 104 CYS B CA 1
ATOM 1899 C CA B CYS B 2 109 ? 25.435 51.598 35.167 0.50 57.83 104 CYS B CA 1
ATOM 1900 C C . CYS B 2 109 ? 26.514 50.559 34.820 1.00 59.54 104 CYS B C 1
ATOM 1901 O O . CYS B 2 109 ? 27.488 50.386 35.567 1.00 62.42 104 CYS B O 1
ATOM 1906 N N . GLU B 2 110 ? 26.341 49.878 33.691 1.00 61.12 105 GLU B N 1
ATOM 1907 C CA . GLU B 2 110 ? 27.333 48.911 33.200 1.00 67.25 105 GLU B CA 1
ATOM 1908 C C . GLU B 2 110 ? 28.704 49.544 33.046 1.00 67.68 105 GLU B C 1
ATOM 1909 O O . GLU B 2 110 ? 29.715 48.983 33.480 1.00 72.70 105 GLU B O 1
ATOM 1915 N N . GLN B 2 111 ? 28.721 50.720 32.422 1.00 69.52 106 GLN B N 1
ATOM 1916 C CA . GLN B 2 111 ? 29.952 51.478 32.164 1.00 70.67 106 GLN B CA 1
ATOM 1917 C C . GLN B 2 111 ? 30.482 52.238 33.392 1.00 71.58 106 GLN B C 1
ATOM 1918 O O . GLN B 2 111 ? 31.487 52.931 33.292 1.00 70.07 106 GLN B O 1
ATOM 1924 N N . GLN B 2 112 ? 29.796 52.118 34.532 1.00 70.93 107 GLN B N 1
ATOM 1925 C CA . GLN B 2 112 ? 30.198 52.750 35.792 1.00 71.48 107 GLN B CA 1
ATOM 1926 C C . GLN B 2 112 ? 30.301 54.280 35.689 1.00 69.26 107 GLN B C 1
ATOM 1927 O O . GLN B 2 112 ? 31.080 54.890 36.404 1.00 68.85 107 GLN B O 1
ATOM 1933 N N . ASN B 2 113 ? 29.497 54.889 34.820 1.00 65.09 108 ASN B N 1
ATOM 1934 C CA . ASN B 2 113 ? 29.584 56.325 34.535 1.00 63.29 108 ASN B CA 1
ATOM 1935 C C . ASN B 2 113 ? 28.634 57.105 35.455 1.00 62.70 108 ASN B C 1
ATOM 1936 O O . ASN B 2 113 ? 27.401 57.096 35.261 1.00 56.91 108 ASN B O 1
ATOM 1941 N N . VAL B 2 114 ? 29.206 57.784 36.454 1.00 62.50 109 VAL B N 1
ATOM 1942 C CA . VAL B 2 114 ? 28.401 58.355 37.537 1.00 62.85 109 VAL B CA 1
ATOM 1943 C C . VAL B 2 114 ? 27.609 59.584 37.075 1.00 61.75 109 VAL B C 1
ATOM 1944 O O . VAL B 2 114 ? 26.429 59.728 37.422 1.00 58.93 109 VAL B O 1
ATOM 1948 N N . GLU B 2 115 ? 28.234 60.463 36.288 1.00 62.48 110 GLU B N 1
ATOM 1949 C CA . GLU B 2 115 ? 27.543 61.672 35.803 1.00 64.26 110 GLU B CA 1
ATOM 1950 C C . GLU B 2 115 ? 26.350 61.292 34.916 1.00 60.12 110 GLU B C 1
ATOM 1951 O O . GLU B 2 115 ? 25.277 61.879 35.026 1.00 59.47 110 GLU B O 1
ATOM 1954 N N . ALA B 2 116 ? 26.539 60.304 34.049 1.00 57.62 111 ALA B N 1
ATOM 1955 C CA . ALA B 2 116 ? 25.461 59.842 33.173 1.00 56.72 111 ALA B CA 1
ATOM 1956 C C . ALA B 2 116 ? 24.315 59.258 34.001 1.00 53.30 111 ALA B C 1
ATOM 1957 O O . ALA B 2 116 ? 23.148 59.501 33.709 1.00 52.68 111 ALA B O 1
ATOM 1959 N N . CYS B 2 117 ? 24.669 58.499 35.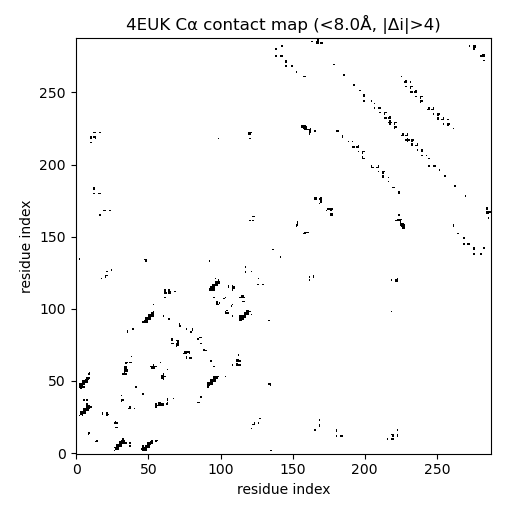037 1.00 51.23 112 CYS B N 1
ATOM 1960 C CA . CYS B 2 117 ? 23.695 57.895 35.938 1.00 49.08 112 CYS B CA 1
ATOM 1961 C C . CYS B 2 117 ? 22.808 58.937 36.648 1.00 48.84 112 CYS B C 1
ATOM 1962 O O . CYS B 2 117 ? 21.600 58.773 36.730 1.00 45.74 112 CYS B O 1
ATOM 1965 N N . HIS B 2 118 ? 23.403 60.017 37.139 1.00 48.21 113 HIS B N 1
ATOM 1966 C CA . HIS B 2 118 ? 22.632 61.119 37.694 1.00 51.27 113 HIS B CA 1
ATOM 1967 C C . HIS B 2 118 ? 21.607 61.672 36.699 1.00 49.25 113 HIS B C 1
ATOM 1968 O O . HIS B 2 118 ? 20.464 61.968 37.067 1.00 46.48 113 HIS B O 1
ATOM 1975 N N . ARG B 2 119 ? 22.018 61.818 35.443 1.00 47.44 114 ARG B N 1
ATOM 1976 C CA . ARG B 2 119 ? 21.118 62.329 34.407 1.00 49.35 114 ARG B CA 1
ATOM 1977 C C . ARG B 2 119 ? 19.986 61.297 34.134 1.00 47.00 114 ARG B C 1
ATOM 1978 O O . ARG B 2 119 ? 18.804 61.642 34.022 1.00 46.42 114 ARG B O 1
ATOM 1983 N N . CYS B 2 120 ? 20.366 60.033 34.060 1.00 42.08 115 CYS B N 1
ATOM 1984 C CA . CYS B 2 120 ? 19.407 58.959 33.853 1.00 42.47 115 CYS B CA 1
ATOM 1985 C C . CYS B 2 120 ? 18.395 58.884 34.991 1.00 40.86 115 CYS B C 1
ATOM 1986 O O . CYS B 2 120 ? 17.202 58.667 34.739 1.00 38.54 115 CYS B O 1
ATOM 1989 N N . LEU B 2 121 ? 18.844 59.090 36.239 1.00 41.24 116 LEU B N 1
ATOM 1990 C CA . LEU B 2 121 ? 17.914 59.074 37.383 1.00 42.39 116 LEU B CA 1
ATOM 1991 C C . LEU B 2 121 ? 16.880 60.195 37.269 1.00 42.36 116 LEU B C 1
ATOM 1992 O O . LEU B 2 121 ? 15.676 59.976 37.487 1.00 39.92 116 LEU B O 1
ATOM 1997 N N . GLN B 2 122 ? 17.348 61.403 36.963 1.00 43.45 117 GLN B N 1
ATOM 1998 C CA . GLN B 2 122 ? 16.444 62.526 36.730 1.00 44.02 117 GLN B CA 1
ATOM 1999 C C . GLN B 2 122 ? 15.407 62.187 35.639 1.00 43.15 117 GLN B C 1
ATOM 2000 O O . GLN B 2 122 ? 14.218 62.451 35.829 1.00 41.73 117 GLN B O 1
ATOM 2006 N N . GLN B 2 123 ? 15.851 61.603 34.520 1.00 40.01 118 GLN B N 1
ATOM 2007 C CA . GLN B 2 123 ? 14.917 61.232 33.435 1.00 43.20 118 GLN B CA 1
ATOM 2008 C C . GLN B 2 123 ? 13.867 60.189 33.865 1.00 37.17 118 GLN B C 1
ATOM 2009 O O . GLN B 2 123 ? 12.679 60.272 33.490 1.00 33.24 118 GLN B O 1
ATOM 2015 N N . VAL B 2 124 ? 14.320 59.165 34.586 1.00 37.27 119 VAL B N 1
ATOM 2016 C CA . VAL B 2 124 ? 13.409 58.118 35.067 1.00 34.07 119 VAL B CA 1
ATOM 2017 C C . VAL B 2 124 ? 12.353 58.751 35.971 1.00 34.93 119 VAL B C 1
ATOM 2018 O O . VAL B 2 124 ? 11.159 58.491 35.823 1.00 32.46 119 VAL B O 1
ATOM 2022 N N . LYS B 2 125 ? 12.786 59.633 36.875 1.00 34.81 120 LYS B N 1
ATOM 2023 C CA . LYS B 2 125 ? 11.847 60.348 37.739 1.00 34.98 120 LYS B CA 1
ATOM 2024 C C . LYS B 2 125 ? 10.803 61.168 36.954 1.00 36.70 120 LYS B C 1
ATOM 2025 O O . LYS B 2 125 ? 9.614 61.130 37.280 1.00 33.12 120 LYS B O 1
ATOM 2031 N N . GLN B 2 126 ? 11.242 61.889 35.927 1.00 33.44 121 GLN B N 1
ATOM 2032 C CA . GLN B 2 126 ? 10.332 62.690 35.098 1.00 35.71 121 GLN B CA 1
ATOM 2033 C C . GLN B 2 126 ? 9.294 61.815 34.414 1.00 30.15 121 GLN B C 1
ATOM 2034 O O . GLN B 2 126 ? 8.106 62.147 34.406 1.00 30.83 121 GLN B O 1
ATOM 2040 N N . GLU B 2 127 ? 9.741 60.690 33.863 1.00 30.78 122 GLU B N 1
ATOM 2041 C CA . GLU B 2 127 ? 8.830 59.740 33.197 1.00 28.03 122 GLU B CA 1
ATOM 2042 C C . GLU B 2 127 ? 7.914 59.044 34.205 1.00 27.10 122 GLU B C 1
ATOM 2043 O O . GLU B 2 127 ? 6.718 58.811 33.948 1.00 26.21 122 GLU B O 1
ATOM 2049 N N . TYR B 2 128 ? 8.462 58.742 35.374 1.00 29.02 123 TYR B N 1
ATOM 2050 C CA . TYR B 2 128 ? 7.679 58.067 36.408 1.00 28.76 123 TYR B CA 1
ATOM 2051 C C . TYR B 2 128 ? 6.573 58.986 36.940 1.00 28.04 123 TYR B C 1
ATOM 2052 O O . TYR B 2 128 ? 5.429 58.570 37.078 1.00 29.97 123 TYR B O 1
ATOM 2061 N N . TYR B 2 129 ? 6.909 60.235 37.213 1.00 31.32 124 TYR B N 1
ATOM 2062 C CA . TYR B 2 129 ? 5.901 61.193 37.659 1.00 32.42 124 TYR B CA 1
ATOM 2063 C C . TYR B 2 129 ? 4.840 61.503 36.583 1.00 31.68 124 TYR B C 1
ATOM 2064 O O . TYR B 2 129 ? 3.673 61.674 36.905 1.00 27.29 124 TYR B O 1
ATOM 2073 N N . LEU B 2 130 ? 5.242 61.528 35.318 1.00 29.25 125 LEU B N 1
ATOM 2074 C CA . LEU B 2 130 ? 4.295 61.637 34.209 1.00 30.44 125 LEU B CA 1
ATOM 2075 C C . LEU B 2 130 ? 3.271 60.498 34.171 1.00 23.84 125 LEU B C 1
ATOM 2076 O O . LEU B 2 130 ? 2.064 60.755 34.103 1.00 24.68 125 LEU B O 1
ATOM 2081 N N . VAL B 2 131 ? 3.734 59.246 34.208 1.00 24.93 126 VAL B N 1
ATOM 2082 C CA . VAL B 2 131 ? 2.824 58.129 34.096 1.00 24.18 126 VAL B CA 1
ATOM 2083 C C . VAL B 2 131 ? 1.985 58.018 35.383 1.00 26.61 126 VAL B C 1
ATOM 2084 O O . VAL B 2 131 ? 0.822 57.673 35.317 1.00 24.59 126 VAL B O 1
ATOM 2088 N N . LYS B 2 132 ? 2.555 58.370 36.528 1.00 25.34 127 LYS B N 1
ATOM 2089 C CA . LYS B 2 132 ? 1.778 58.397 37.771 1.00 27.03 127 LYS B CA 1
ATOM 2090 C C . LYS B 2 132 ? 0.599 59.377 37.667 1.00 25.60 127 LYS B C 1
ATOM 2091 O O . LYS B 2 132 ? -0.549 59.002 37.947 1.00 24.98 127 LYS B O 1
ATOM 2097 N N . ASN B 2 133 ? 0.888 60.627 37.288 1.00 24.92 128 ASN B N 1
ATOM 2098 C CA . ASN B 2 133 ? -0.146 61.638 37.014 1.00 28.45 128 ASN B CA 1
ATOM 2099 C C . ASN B 2 133 ? -1.211 61.144 36.055 1.00 25.66 128 ASN B C 1
ATOM 2100 O O . ASN B 2 133 ? -2.400 61.339 36.302 1.00 24.82 128 ASN B O 1
ATOM 2105 N N . ARG B 2 134 ? -0.808 60.509 34.955 1.00 22.99 129 ARG B N 1
ATOM 2106 C CA . ARG B 2 134 ? -1.809 60.140 33.948 1.00 24.34 129 ARG B CA 1
ATOM 2107 C C . ARG B 2 134 ? -2.702 58.976 34.396 1.00 23.62 129 ARG B C 1
ATOM 2108 O O . ARG B 2 134 ? -3.896 58.963 34.137 1.00 23.06 129 ARG B O 1
ATOM 2116 N N . LEU B 2 135 ? -2.109 58.021 35.083 1.00 22.59 130 LEU B N 1
ATOM 2117 C CA . LEU B 2 135 ? -2.858 56.867 35.567 1.00 22.58 130 LEU B CA 1
ATOM 2118 C C . LEU B 2 135 ? -3.724 57.232 36.775 1.00 19.97 130 LEU B C 1
ATOM 2119 O O . LEU B 2 135 ? -4.821 56.739 36.884 1.00 22.40 130 LEU B O 1
ATOM 2124 N N . GLU B 2 136 ? -3.232 58.061 37.686 1.00 22.24 131 GLU B N 1
ATOM 2125 C CA . GLU B 2 136 ? -4.115 58.517 38.779 1.00 22.56 131 GLU B CA 1
ATOM 2126 C C . GLU B 2 136 ? -5.352 59.224 38.243 1.00 25.26 131 GLU B C 1
ATOM 2127 O O . GLU B 2 136 ? -6.469 59.039 38.750 1.00 22.55 131 GLU B O 1
ATOM 2133 N N . THR B 2 137 ? -5.145 60.055 37.221 1.00 21.00 132 THR B N 1
ATOM 2134 C CA . THR B 2 137 ? -6.216 60.740 36.561 1.00 23.12 132 THR B CA 1
ATOM 2135 C C . THR B 2 137 ? -7.178 59.775 35.848 1.00 21.95 132 THR B C 1
ATOM 2136 O O . THR B 2 137 ? -8.388 59.960 35.925 1.00 21.43 132 THR B O 1
ATOM 2140 N N . LEU B 2 138 ? -6.654 58.742 35.188 1.00 20.84 133 LEU B N 1
ATOM 2141 C CA . LEU B 2 138 ? -7.497 57.764 34.542 1.00 21.94 133 LEU B CA 1
ATOM 2142 C C . LEU B 2 138 ? -8.463 57.148 35.544 1.00 23.56 133 LEU B C 1
ATOM 2143 O O . LEU B 2 138 ? -9.651 57.000 35.261 1.00 22.47 133 LEU B O 1
ATOM 2148 N N . PHE B 2 139 ? -7.954 56.803 36.718 1.00 21.85 134 PHE B N 1
ATOM 2149 C CA . PHE B 2 139 ? -8.822 56.154 37.724 1.00 23.73 134 PHE B CA 1
ATOM 2150 C C . PHE B 2 139 ? -9.837 57.138 38.266 1.00 22.12 134 PHE B C 1
ATOM 2151 O O . PHE B 2 139 ? -10.968 56.763 38.556 1.00 23.85 134 PHE B O 1
ATOM 2159 N N . LYS B 2 140 ? -9.446 58.402 38.381 1.00 25.63 135 LYS B N 1
ATOM 2160 C CA . LYS B 2 140 ? -10.356 59.442 38.868 1.00 26.57 135 LYS B CA 1
ATOM 2161 C C . LYS B 2 140 ? -11.535 59.582 37.911 1.00 28.59 135 LYS B C 1
ATOM 2162 O O . LYS B 2 140 ? -12.691 59.640 38.339 1.00 26.39 135 LYS B O 1
ATOM 2168 N N . LEU B 2 141 ? -11.243 59.599 36.612 1.00 23.94 136 LEU B N 1
ATOM 2169 C CA . LEU B 2 141 ? -12.282 59.731 35.601 1.00 25.63 136 LEU B CA 1
ATOM 2170 C C . LEU B 2 141 ? -13.235 58.514 35.584 1.00 26.65 136 LEU B C 1
ATOM 2171 O O . LEU B 2 141 ? -14.462 58.667 35.502 1.00 25.46 136 LEU B O 1
ATOM 2176 N N . GLU B 2 142 ? -12.669 57.326 35.693 1.00 21.97 137 GLU B N 1
ATOM 2177 C CA . GLU B 2 142 ? -13.484 56.123 35.781 1.00 25.56 137 GLU B CA 1
ATOM 2178 C C . GLU B 2 142 ? -14.411 56.163 37.017 1.00 25.31 137 GLU B C 1
ATOM 2179 O O . GLU B 2 142 ? -15.604 55.905 36.918 1.00 28.57 137 GLU B O 1
ATOM 2185 N N . GLN B 2 143 ? -13.843 56.501 38.178 1.00 29.89 138 GLN B N 1
ATOM 2186 C CA . GLN B 2 143 ? -14.628 56.478 39.430 1.00 27.53 138 GLN B CA 1
ATOM 2187 C C . GLN B 2 143 ? -15.747 57.475 39.381 1.00 31.06 138 GLN B C 1
ATOM 2188 O O . GLN B 2 143 ? -16.868 57.177 39.840 1.00 32.64 138 GLN B O 1
ATOM 2194 N N . GLN B 2 144 ? -15.479 58.659 38.827 1.00 27.18 139 GLN B N 1
ATOM 2195 C CA . GLN B 2 144 ? -16.531 59.636 38.625 1.00 33.32 139 GLN B CA 1
ATOM 2196 C C . GLN B 2 144 ? -17.731 59.046 37.871 1.00 33.85 139 GLN B C 1
ATOM 2197 O O . GLN B 2 144 ? -18.887 59.168 38.299 1.00 33.96 139 GLN B O 1
ATOM 2203 N N . ILE B 2 145 ? -17.449 58.431 36.731 1.00 28.28 140 ILE B N 1
ATOM 2204 C CA . ILE B 2 145 ? -18.514 57.901 35.896 1.00 29.31 140 ILE B CA 1
ATOM 2205 C C . ILE B 2 145 ? -19.295 56.813 36.660 1.00 32.34 140 ILE B C 1
ATOM 2206 O O . ILE B 2 145 ? -20.525 56.823 36.642 1.00 33.65 140 ILE B O 1
ATOM 2211 N N . VAL B 2 146 ? -18.583 55.896 37.333 1.00 32.21 141 VAL B N 1
ATOM 2212 C CA . VAL B 2 146 ? -19.226 54.766 38.028 1.00 35.54 141 VAL B CA 1
ATOM 2213 C C . VAL B 2 146 ? -20.090 55.268 39.197 1.00 36.19 141 VAL B C 1
ATOM 2214 O O . VAL B 2 146 ? -21.228 54.845 39.342 1.00 37.55 141 VAL B O 1
ATOM 2218 N N . ALA B 2 147 ? -19.549 56.170 40.018 1.00 34.32 142 ALA B N 1
ATOM 2219 C CA . ALA B 2 147 ? -20.321 56.786 41.130 1.00 37.62 142 ALA B CA 1
ATOM 2220 C C . ALA B 2 147 ? -21.534 57.570 40.629 1.00 39.28 142 ALA B C 1
ATOM 2221 O O . ALA B 2 147 ? -22.484 57.751 41.379 1.00 33.44 142 ALA B O 1
ATOM 2223 N N . SER B 2 148 ? -21.525 58.023 39.373 1.00 35.28 143 SER B N 1
ATOM 2224 C CA 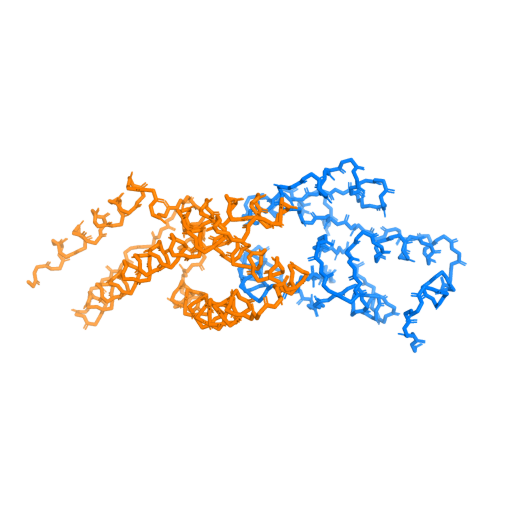. SER B 2 148 ? -22.722 58.761 38.831 1.00 41.52 143 SER B CA 1
ATOM 2225 C C . SER B 2 148 ? -23.772 57.815 38.247 1.00 41.89 143 SER B C 1
ATOM 2226 O O . SER B 2 148 ? -24.761 58.262 37.656 1.00 43.89 143 SER B O 1
ATOM 2229 N N . GLY B 2 149 ? -23.555 56.507 38.413 1.00 42.56 144 GLY B N 1
ATOM 2230 C CA . GLY B 2 149 ? -24.504 55.509 37.943 1.00 44.71 144 GLY B CA 1
ATOM 2231 C C . GLY B 2 149 ? -24.202 55.075 36.524 1.00 42.59 144 GLY B C 1
ATOM 2232 O O . GLY B 2 149 ? -24.936 54.267 35.961 1.00 40.63 144 GLY B O 1
ATOM 2233 N N . GLY B 2 150 ? -23.077 55.561 35.981 1.00 40.88 145 GLY B N 1
ATOM 2234 C CA . GLY B 2 150 ? -22.617 55.191 34.658 1.00 41.05 145 GLY B CA 1
ATOM 2235 C C . GLY B 2 150 ? -21.773 53.938 34.684 1.00 43.72 145 GLY B C 1
ATOM 2236 O O . GLY B 2 150 ? -21.710 53.203 35.680 1.00 45.03 145 GLY B O 1
ATOM 2237 N N . MET B 2 151 ? -21.100 53.682 33.586 1.00 41.05 146 MET B N 1
ATOM 2238 C CA . MET B 2 151 ? -20.277 52.501 33.524 1.00 43.27 146 MET B CA 1
ATOM 2239 C C . MET B 2 151 ? -19.139 52.703 32.557 1.00 45.37 146 MET B C 1
ATOM 2240 O O . MET B 2 151 ? -19.229 53.509 31.630 1.00 39.71 146 MET B O 1
ATOM 2245 N N . ILE B 2 152 ? -18.056 51.974 32.816 1.00 45.90 147 ILE B N 1
ATOM 2246 C CA . ILE B 2 152 ? -16.929 51.897 31.935 1.00 49.10 147 ILE B CA 1
ATOM 2247 C C . ILE B 2 152 ? -17.147 50.600 31.162 1.00 54.27 147 ILE B C 1
ATOM 2248 O O . ILE B 2 152 ? -17.235 49.523 31.759 1.00 57.17 147 ILE B O 1
ATOM 2253 N N . PRO B 2 153 ? -17.291 50.684 29.840 1.00 56.92 148 PRO B N 1
ATOM 2254 C CA . PRO B 2 153 ? -17.349 49.404 29.140 1.00 63.14 148 PRO B CA 1
ATOM 2255 C C . PRO B 2 153 ? -16.042 48.603 29.248 1.00 64.63 148 PRO B C 1
ATOM 2256 O O . PRO B 2 153 ? -14.940 49.185 29.347 1.00 59.64 148 PRO B O 1
ATOM 2260 N N . ALA B 2 154 ? -16.186 47.278 29.272 1.00 69.62 149 ALA B N 1
ATOM 2261 C CA . ALA B 2 154 ? -15.059 46.378 29.490 1.00 71.47 149 ALA B CA 1
ATOM 2262 C C . ALA B 2 154 ? -14.240 46.299 28.223 1.00 73.37 149 ALA B C 1
ATOM 2263 O O . ALA B 2 154 ? -14.788 46.271 27.120 1.00 75.51 149 ALA B O 1
ATOM 2265 N N . VAL B 2 155 ? -12.924 46.275 28.393 1.00 72.19 150 VAL B N 1
ATOM 2266 C CA . VAL B 2 155 ? -12.005 46.097 27.290 1.00 74.70 150 VAL B CA 1
ATOM 2267 C C . VAL B 2 155 ? -12.079 44.623 26.863 1.00 80.78 150 VAL B C 1
ATOM 2268 O O . VAL B 2 155 ? -11.549 43.749 27.550 1.00 81.63 150 VAL B O 1
ATOM 2272 N N . GLU B 2 156 ? -12.766 44.357 25.748 1.00 84.49 151 GLU B N 1
ATOM 2273 C CA . GLU B 2 156 ? -12.947 42.983 25.237 1.00 91.83 151 GLU B CA 1
ATOM 2274 C C . GLU B 2 156 ? -11.928 42.606 24.151 1.00 94.39 151 GLU B C 1
ATOM 2275 O O . GLU B 2 156 ? -12.210 41.766 23.295 1.00 101.95 151 GLU B O 1
ATOM 2277 N N . LEU B 2 157 ? -10.744 43.210 24.206 1.00 92.22 152 LEU B N 1
ATOM 2278 C CA . LEU B 2 157 ? -9.718 43.004 23.191 1.00 94.96 152 LEU B CA 1
ATOM 2279 C C . LEU B 2 157 ? -8.983 41.678 23.397 1.00 97.87 152 LEU B C 1
ATOM 2280 O O . LEU B 2 157 ? -9.174 40.726 22.641 1.00 99.95 152 LEU B O 1
#

Foldseek 3Di:
DDAEEEEEAQDPVLVVVVQVLVVVVPDHYHYHDALLSVVQVVVPDPGLAYEAEADHPPHGRLQSLLQVVVCCVPVDNVVVVVVPRDDPVPDHAYEYEAEPDPCGDQVSSVVSPHDYYDYPPDDSVSVVVVCVVRPD/DPLVVLLVVLVVLVVVCCVVQQFDCLLVVQLQPDDPVHPCRLVVLVVVLCVLLVVLLVQLVVQLPDPDRDLVSNLVSLVVNLVSCVNNGRRQLNVLSVVLNVCSVVVPSVVNVVSSVSSVVSVVVSVVSVVVSVVSQVVSVVVVHHHDGSND

Organism: Arabidopsis thaliana (NCBI:txid3702)

Sequence (288 aa):
SKPKILLVEDNKINIMMVAKSSMMKQLGHTTMDIANNGVEAITAINSSSYDLVLMDVCCMPVLDGLKATRLIRSYEETGNWNAAIEAGVDISTNRLLPIIAMTANTLAESSEECYANGMMDSFISKPVTLQKLRECLQQYLHMDLVQKQKSSLQQDYTKSLFLEGILDSQFLQLQQLQDESNPDFVSQVVTLFFQQDSDRILNNDLSLSLDQQQVVDFKKVDPHVHQLKGSSSSSIGAQRVKNACVVFRSSFCCEQQNVEACHRCLQQVKQEYYLVKNRLETLFKLEQQIVASGGMIPAVEL